Protein AF-X1RPU4-F1 (afdb_monomer_lite)

Secondary structure (DSSP, 8-state):
--HHHHHHHHHHHHHHHPEEEEEEE--HHHHHHHHHHHHHHS---HHHHHHHHTS-HHHHHHH-PPEEHHHHHHHHHHHHTTT-----SEEEEEEE--HHHHHHHHHHHHHHHHSS--EE--S----TTS-EEEE-TTT--EEEE-HHHHHHH----TTTTT-----HHHHHHHHHHHHHHHHSS-----S-HHHHHTSSS---GGG-

Foldseek 3Di:
DPPPVLVVQLVVLLVVLFDKFKFFQFDLVLLVVLQVLCCVVVVDDQVNLCVQLVHNCCCCNVVVDTHGPSSVVSSQVSSVVSVHHGDTDDMDIDTDHWQSSVQSSQQVLLCVQPVGGKGFPDPTDDDQQDWTWIARRRPRDIDIDGNCCCSRVVDRDCVRVVNDDDAPVRVQVLQQVVCCVPPVGGGGDPQDNVRQVPDPRPDCVVPD

pLDDT: mean 88.64, std 11.94, range [35.03, 98.44]

Structure (mmCIF, N/CA/C/O backbone):
data_AF-X1RPU4-F1
#
_entry.id   AF-X1RPU4-F1
#
loop_
_atom_site.group_PDB
_atom_site.id
_atom_site.type_symbol
_atom_site.label_atom_id
_atom_site.label_alt_id
_atom_site.label_comp_id
_atom_site.label_asym_id
_atom_site.label_entity_id
_atom_site.label_seq_id
_atom_site.pdbx_PDB_ins_code
_atom_site.Cartn_x
_atom_site.Cartn_y
_atom_site.Cartn_z
_atom_site.occupancy
_atom_site.B_iso_or_equiv
_atom_site.auth_seq_id
_atom_site.auth_comp_id
_atom_site.auth_asym_id
_atom_site.auth_atom_id
_atom_site.pdbx_PDB_model_num
ATOM 1 N N . SER A 1 1 ? -0.101 26.532 -15.003 1.00 35.03 1 SER A N 1
ATOM 2 C CA . SER A 1 1 ? -1.495 26.027 -15.002 1.00 35.03 1 SER A CA 1
ATOM 3 C C . SER A 1 1 ? -1.622 24.491 -15.067 1.00 35.03 1 SER A C 1
ATOM 5 O O . SER A 1 1 ? -2.726 24.007 -15.265 1.00 35.03 1 SER A O 1
ATOM 7 N N . GLY A 1 2 ? -0.563 23.693 -14.832 1.00 39.22 2 GLY A N 1
ATOM 8 C CA . GLY A 1 2 ? -0.597 22.221 -14.992 1.00 39.22 2 GLY A CA 1
ATOM 9 C C . GLY A 1 2 ? -0.750 21.375 -13.716 1.00 39.22 2 GLY A C 1
ATOM 10 O O . GLY A 1 2 ? -0.645 20.154 -13.793 1.00 39.22 2 GLY A O 1
ATOM 11 N N . GLU A 1 3 ? -0.950 21.983 -12.543 1.00 35.25 3 GLU A N 1
ATOM 12 C CA . GLU A 1 3 ? -1.002 21.248 -11.265 1.00 35.25 3 GLU A CA 1
ATOM 13 C C . GLU A 1 3 ? -2.410 20.755 -10.889 1.00 35.25 3 GLU A C 1
ATOM 15 O O . GLU A 1 3 ? -2.524 19.755 -10.184 1.00 35.25 3 GLU A O 1
ATOM 20 N N . SER A 1 4 ? -3.487 21.365 -11.407 1.00 47.88 4 SER A N 1
ATOM 21 C CA . SER A 1 4 ? -4.857 21.009 -10.988 1.00 47.88 4 SER A CA 1
ATOM 22 C C . SER A 1 4 ? -5.422 19.739 -11.644 1.00 47.88 4 SER A C 1
ATOM 24 O O . SER A 1 4 ? -6.317 19.114 -11.076 1.00 47.88 4 SER A O 1
ATOM 26 N N . SER A 1 5 ? -4.893 19.306 -12.796 1.00 54.06 5 SER A N 1
ATOM 27 C CA . SER A 1 5 ? -5.318 18.057 -13.450 1.00 54.06 5 SER A CA 1
ATOM 28 C C . SER A 1 5 ? -4.677 16.816 -12.820 1.00 54.06 5 SER A C 1
ATOM 30 O O . SER A 1 5 ? -5.346 15.805 -12.628 1.00 54.06 5 SER A O 1
ATOM 32 N N . ARG A 1 6 ? -3.403 16.907 -12.408 1.00 54.78 6 ARG A N 1
ATOM 33 C CA . ARG A 1 6 ? -2.634 15.773 -11.857 1.00 54.78 6 ARG A CA 1
ATOM 34 C C . ARG A 1 6 ? -3.199 15.241 -10.539 1.00 54.78 6 ARG A C 1
ATOM 36 O O . ARG A 1 6 ? -3.183 14.029 -10.316 1.00 54.78 6 ARG A O 1
ATOM 43 N N . GLY A 1 7 ? -3.693 16.134 -9.680 1.00 60.44 7 GLY A N 1
ATOM 44 C CA . GLY A 1 7 ? -4.351 15.757 -8.426 1.00 60.44 7 GLY A CA 1
ATOM 45 C C . GLY A 1 7 ? -5.662 15.010 -8.667 1.00 60.44 7 GLY A C 1
ATOM 46 O O . GLY A 1 7 ? -5.893 13.971 -8.057 1.00 60.44 7 GLY A O 1
ATOM 47 N N . ARG A 1 8 ? -6.458 15.477 -9.637 1.00 62.00 8 ARG A N 1
ATOM 48 C CA . ARG A 1 8 ? -7.773 14.914 -9.968 1.00 62.00 8 ARG A CA 1
ATOM 49 C C . ARG A 1 8 ? -7.684 13.483 -10.504 1.00 62.00 8 ARG A C 1
ATOM 51 O O . ARG A 1 8 ? -8.454 12.624 -10.084 1.00 62.00 8 ARG A O 1
ATOM 58 N N . ASP A 1 9 ? -6.714 13.209 -11.375 1.00 70.94 9 ASP A N 1
ATOM 59 C CA . ASP A 1 9 ? -6.515 11.860 -11.923 1.00 70.94 9 ASP A CA 1
ATOM 60 C C . ASP A 1 9 ? -6.056 10.869 -10.841 1.00 70.94 9 ASP A C 1
ATOM 62 O O . ASP A 1 9 ? -6.501 9.722 -10.803 1.00 70.94 9 ASP A O 1
ATOM 66 N N . SER A 1 10 ? -5.196 11.329 -9.928 1.00 74.00 10 SER A N 1
ATOM 67 C CA . SER A 1 10 ? -4.682 10.524 -8.813 1.00 74.00 10 SER A CA 1
ATOM 68 C C . SER A 1 10 ? -5.789 10.173 -7.815 1.00 74.00 10 SER A C 1
ATOM 70 O O . SER A 1 10 ? -5.901 9.025 -7.385 1.00 74.00 10 SER A O 1
ATOM 72 N N . GLU A 1 11 ? -6.627 11.152 -7.474 1.00 77.50 11 GLU A N 1
ATOM 73 C CA . GLU A 1 11 ? -7.767 10.985 -6.570 1.00 77.50 11 GLU A CA 1
ATOM 74 C C . GLU A 1 11 ? -8.807 10.022 -7.163 1.00 77.50 11 GLU A C 1
ATOM 76 O O . GLU A 1 11 ? -9.215 9.074 -6.494 1.00 77.50 11 GLU A O 1
ATOM 81 N N . SER A 1 12 ? -9.096 10.138 -8.465 1.00 84.69 12 SER A N 1
ATOM 82 C CA . SER A 1 12 ? -9.988 9.210 -9.172 1.00 84.69 12 SER A CA 1
ATOM 83 C C . SER A 1 12 ? -9.481 7.761 -9.185 1.00 84.69 12 SER A C 1
ATOM 85 O O . SER A 1 12 ? -10.272 6.823 -9.072 1.00 84.69 12 SER A O 1
ATOM 87 N N . ILE A 1 13 ? -8.170 7.534 -9.332 1.00 90.75 13 ILE A N 1
ATOM 88 C CA . ILE A 1 13 ? -7.605 6.174 -9.287 1.00 90.75 13 ILE A CA 1
ATOM 89 C C . ILE A 1 13 ? -7.757 5.584 -7.885 1.00 90.75 13 ILE A C 1
ATOM 91 O O . ILE A 1 13 ? -8.168 4.432 -7.753 1.00 90.75 13 ILE A O 1
ATOM 95 N N . LEU A 1 14 ? -7.444 6.368 -6.851 1.00 91.00 14 LEU A N 1
ATOM 96 C CA . LEU A 1 14 ? -7.569 5.933 -5.463 1.00 91.00 14 LEU A CA 1
ATOM 97 C C . LEU A 1 14 ? -9.011 5.569 -5.107 1.00 91.00 14 LEU A C 1
ATOM 99 O O . LEU A 1 14 ? -9.229 4.541 -4.476 1.00 91.00 14 LEU A O 1
ATOM 103 N N . GLU A 1 15 ? -9.991 6.344 -5.565 1.00 90.19 15 GLU A N 1
ATOM 104 C CA . GLU A 1 15 ? -11.413 6.025 -5.392 1.00 90.19 15 GLU A CA 1
ATOM 105 C C . GLU A 1 15 ? -11.810 4.704 -6.065 1.00 90.19 15 GLU A C 1
ATOM 107 O O . GLU A 1 15 ? -12.553 3.920 -5.483 1.00 90.19 15 GLU A O 1
ATOM 112 N N . LYS A 1 16 ? -11.283 4.411 -7.261 1.00 91.69 16 LYS A N 1
ATOM 113 C CA . LYS A 1 16 ? -11.609 3.181 -8.012 1.00 91.69 16 LYS A CA 1
ATOM 114 C C . LYS A 1 16 ? -11.046 1.907 -7.390 1.00 91.69 16 LYS A C 1
ATOM 116 O O . LYS A 1 16 ? -11.595 0.826 -7.606 1.00 91.69 16 LYS A O 1
ATOM 121 N N . ILE A 1 17 ? -9.915 2.006 -6.694 1.00 94.06 17 ILE A N 1
ATOM 122 C CA . ILE A 1 17 ? -9.263 0.843 -6.077 1.00 94.06 17 ILE A CA 1
ATOM 123 C C . ILE A 1 17 ? -9.619 0.676 -4.603 1.00 94.06 17 ILE A C 1
ATOM 125 O O . ILE A 1 17 ? -9.313 -0.375 -4.048 1.00 94.06 17 ILE A O 1
ATOM 129 N N . ALA A 1 18 ? -10.191 1.706 -3.978 1.00 92.25 18 ALA A N 1
ATOM 130 C CA . ALA A 1 18 ? -10.524 1.700 -2.567 1.00 92.25 18 ALA A CA 1
ATOM 131 C C . ALA A 1 18 ? -11.710 0.786 -2.275 1.00 92.25 18 ALA A C 1
ATOM 133 O O . ALA A 1 18 ? -12.732 0.832 -2.959 1.00 92.25 18 ALA A O 1
ATOM 134 N N . ASP A 1 19 ? -11.610 0.070 -1.162 1.00 89.31 19 ASP A N 1
ATOM 135 C CA . ASP A 1 19 ? -12.793 -0.391 -0.456 1.00 89.31 19 ASP A CA 1
ATOM 136 C C . ASP A 1 19 ? -13.238 0.715 0.505 1.00 89.31 19 ASP A C 1
ATOM 138 O O . ASP A 1 19 ? -12.436 1.303 1.240 1.00 89.31 19 ASP A O 1
ATOM 142 N N . VAL A 1 20 ? -14.531 1.022 0.507 1.00 87.81 20 VAL A N 1
ATOM 143 C CA . VAL A 1 20 ? -15.088 2.068 1.365 1.00 87.81 20 VAL A CA 1
ATOM 144 C C . VAL A 1 20 ? -15.544 1.441 2.675 1.00 87.81 20 VAL A C 1
ATOM 146 O O . VAL A 1 20 ? -16.450 0.612 2.699 1.00 87.81 20 VAL A O 1
ATOM 149 N N . GLN A 1 21 ? -14.929 1.851 3.784 1.00 89.50 21 GLN A N 1
ATOM 150 C CA . GLN A 1 21 ? -15.352 1.440 5.119 1.00 89.50 21 GLN A CA 1
ATOM 151 C C . GLN A 1 21 ? -16.064 2.576 5.842 1.00 89.50 21 GLN A C 1
ATOM 153 O O . GLN A 1 21 ? -15.540 3.689 5.968 1.00 89.50 21 GLN A O 1
ATOM 158 N N . THR A 1 22 ? -17.226 2.254 6.407 1.00 93.12 22 THR A N 1
ATOM 159 C CA . THR A 1 22 ? -17.920 3.142 7.336 1.00 93.12 22 THR A CA 1
ATOM 160 C C . THR A 1 22 ? -17.231 3.102 8.695 1.00 93.12 22 THR A C 1
ATOM 162 O O . THR A 1 22 ? -17.023 2.041 9.292 1.00 93.12 22 THR A O 1
ATOM 165 N N . LYS A 1 23 ? -16.874 4.280 9.197 1.00 94.00 23 LYS A N 1
ATOM 166 C CA . LYS A 1 23 ? -16.299 4.468 10.525 1.00 94.00 23 LYS A CA 1
ATOM 167 C C . LYS A 1 23 ? -17.131 5.447 11.335 1.00 94.00 23 LYS A C 1
ATOM 169 O O . LYS A 1 23 ? -17.843 6.293 10.801 1.00 94.00 23 LYS A O 1
ATOM 174 N N . VAL A 1 24 ? -17.005 5.330 12.642 1.00 94.31 24 VAL A N 1
ATOM 175 C CA . VAL A 1 24 ? -17.772 6.051 13.641 1.00 94.31 24 VAL A CA 1
ATOM 176 C C . VAL A 1 24 ? -16.843 7.030 14.343 1.00 94.31 24 VAL A C 1
ATOM 178 O O . VAL A 1 24 ? -15.786 6.642 14.849 1.00 94.31 24 VAL A O 1
ATOM 181 N N . VAL A 1 25 ? -17.219 8.307 14.351 1.00 93.25 25 VAL A N 1
ATOM 182 C CA . VAL A 1 25 ? -16.560 9.336 15.158 1.00 93.25 25 VAL A CA 1
ATOM 183 C C . VAL A 1 25 ? -17.287 9.409 16.489 1.00 93.25 25 VAL A C 1
ATOM 185 O O . VAL A 1 25 ? -18.506 9.575 16.532 1.00 93.25 25 VAL A O 1
ATOM 188 N N . VAL A 1 26 ? -16.537 9.244 17.568 1.00 92.19 26 VAL A N 1
ATOM 189 C CA . VAL A 1 26 ? -17.052 9.236 18.934 1.00 92.19 26 VAL A CA 1
ATOM 190 C C . VAL A 1 26 ? -16.368 10.360 19.688 1.00 92.19 26 VAL A C 1
ATOM 192 O O . VAL A 1 26 ? -15.149 10.505 19.569 1.00 92.19 26 VAL A O 1
ATOM 195 N N . ASP A 1 27 ? -17.140 11.101 20.477 1.00 91.06 27 ASP A N 1
ATOM 196 C CA . ASP A 1 27 ? -16.586 12.090 21.392 1.00 91.06 27 ASP A CA 1
ATOM 197 C C . ASP A 1 27 ? -15.564 11.431 22.334 1.00 91.06 27 ASP A C 1
ATOM 199 O O . ASP A 1 27 ? -15.789 10.351 22.900 1.00 91.06 27 ASP A O 1
ATOM 203 N N . LYS A 1 28 ? -14.410 12.078 22.485 1.00 90.50 28 LYS A N 1
ATOM 204 C CA . LYS A 1 28 ? -13.276 11.521 23.224 1.00 90.50 28 LYS A CA 1
ATOM 205 C C . LYS A 1 28 ? -13.578 11.417 24.717 1.00 90.50 28 LYS A C 1
ATOM 207 O O . LYS A 1 28 ? -13.172 10.430 25.340 1.00 90.50 28 LYS A O 1
ATOM 212 N N . GLU A 1 29 ? -14.268 12.401 25.289 1.00 90.62 29 GLU A N 1
ATOM 213 C CA . GLU A 1 29 ? -14.610 12.409 26.714 1.00 90.62 29 GLU A CA 1
ATOM 214 C C . GLU A 1 29 ? -15.650 11.334 27.028 1.00 90.62 29 GLU A C 1
ATOM 216 O O . GLU A 1 29 ? -15.461 10.530 27.949 1.00 90.62 29 GLU A O 1
ATOM 221 N N . HIS A 1 30 ? -16.687 11.232 26.194 1.00 92.06 30 HIS A N 1
ATOM 222 C CA . HIS A 1 30 ? -17.716 10.203 26.289 1.00 92.06 30 HIS A CA 1
ATOM 223 C C . HIS A 1 30 ? -17.112 8.805 26.180 1.00 92.06 30 HIS A C 1
ATOM 225 O O . HIS A 1 30 ? -17.342 7.962 27.053 1.00 92.06 30 HIS A O 1
ATOM 231 N N . LEU A 1 31 ? -16.263 8.570 25.172 1.00 93.75 31 LEU A N 1
ATOM 232 C CA . LEU A 1 31 ? -15.535 7.309 25.018 1.00 93.75 31 LEU A CA 1
ATOM 233 C C . LEU A 1 31 ? -14.672 7.013 26.251 1.00 93.75 31 LEU A C 1
ATOM 235 O O . LEU A 1 31 ? -14.679 5.891 26.757 1.00 93.75 31 LEU A O 1
ATOM 239 N N . GLY A 1 32 ? -13.959 8.016 26.768 1.00 92.94 32 GLY A N 1
ATOM 240 C CA . GLY A 1 32 ? -13.152 7.895 27.980 1.00 92.94 32 GLY A CA 1
ATOM 241 C C . GLY A 1 32 ? -13.962 7.456 29.197 1.00 92.94 32 GLY A C 1
ATOM 242 O O . GLY A 1 32 ? -13.544 6.544 29.917 1.00 92.94 32 GLY A O 1
ATOM 243 N N . SER A 1 33 ? -15.143 8.047 29.392 1.00 94.31 33 SER A N 1
ATOM 244 C CA . SER A 1 33 ? -16.044 7.707 30.497 1.00 94.31 33 SER A CA 1
ATOM 245 C C . SER A 1 33 ? -16.512 6.246 30.431 1.00 94.31 33 SER A C 1
ATOM 247 O O . SER A 1 33 ? -16.457 5.528 31.434 1.00 94.31 33 SER A O 1
ATOM 249 N N . VAL A 1 34 ? -16.875 5.765 29.236 1.00 94.75 34 VAL A N 1
ATOM 250 C CA . VAL A 1 34 ? -17.326 4.385 29.009 1.00 94.75 34 VAL A CA 1
ATOM 251 C C . VAL A 1 34 ? -16.181 3.396 29.211 1.00 94.75 34 VAL A C 1
ATOM 253 O O . VAL A 1 34 ? -16.353 2.380 29.885 1.00 94.75 34 VAL A O 1
ATOM 256 N N . LEU A 1 35 ? -14.985 3.695 28.694 1.00 94.38 35 LEU A N 1
ATOM 257 C CA . LEU A 1 35 ? -13.810 2.842 28.888 1.00 94.38 35 LEU A CA 1
ATOM 258 C C . LEU A 1 35 ? -13.395 2.760 30.363 1.00 94.38 35 LEU A C 1
ATOM 260 O O . LEU A 1 35 ? -12.951 1.703 30.811 1.00 94.38 35 LEU A O 1
ATOM 264 N N . LYS A 1 36 ? -13.542 3.849 31.129 1.00 94.44 36 LYS A N 1
ATOM 265 C CA . LYS A 1 36 ? -13.294 3.854 32.577 1.00 94.44 36 LYS A CA 1
ATOM 266 C C . LYS A 1 36 ? -14.295 2.961 33.315 1.00 94.44 36 LYS A C 1
ATOM 268 O O . LYS A 1 36 ? -13.869 2.151 34.134 1.00 94.44 36 LYS A O 1
ATOM 273 N N . ALA A 1 37 ? -15.581 3.047 32.978 1.00 94.69 37 ALA A N 1
ATOM 274 C CA . ALA A 1 37 ? -16.614 2.195 33.567 1.00 94.69 37 ALA A CA 1
ATOM 275 C C . ALA A 1 37 ? -16.385 0.707 33.240 1.00 94.69 37 ALA A C 1
ATOM 277 O O . ALA A 1 37 ? -16.393 -0.130 34.135 1.00 94.69 37 ALA A O 1
ATOM 278 N N . LEU A 1 38 ? -16.045 0.373 31.988 1.00 94.38 38 LEU A N 1
ATOM 279 C CA . LEU A 1 38 ? -15.707 -1.002 31.586 1.00 94.38 38 LEU A CA 1
ATOM 280 C C . LEU A 1 38 ? -14.499 -1.568 32.348 1.00 94.38 38 LEU A C 1
ATOM 282 O O . LEU A 1 38 ? -14.486 -2.752 32.693 1.00 94.38 38 LEU A O 1
ATOM 286 N N . LYS A 1 39 ? -13.492 -0.731 32.631 1.00 92.75 39 LYS A N 1
ATOM 287 C CA . LYS A 1 39 ? -12.340 -1.116 33.459 1.00 92.75 39 LYS A CA 1
ATOM 288 C C . LYS A 1 39 ? -12.744 -1.435 34.894 1.00 92.75 39 LYS A C 1
ATOM 290 O O . LYS A 1 39 ? -12.247 -2.410 35.445 1.00 92.75 39 LYS A O 1
ATOM 295 N N . GLN A 1 40 ? -13.623 -0.629 35.480 1.00 92.56 40 GLN A N 1
ATOM 296 C CA . GLN A 1 40 ? -14.044 -0.769 36.874 1.00 92.56 40 GLN A CA 1
ATOM 297 C C . GLN A 1 40 ? -15.028 -1.930 37.064 1.00 92.56 40 GLN A C 1
ATOM 299 O O . GLN A 1 40 ? -14.805 -2.785 37.913 1.00 92.56 40 GLN A O 1
ATOM 304 N N . GLU A 1 41 ? -16.077 -2.001 36.244 1.00 92.81 41 GLU A N 1
ATOM 305 C CA . GLU A 1 41 ? -17.189 -2.940 36.436 1.00 92.81 41 GLU A CA 1
ATOM 306 C C . GLU A 1 41 ? -16.912 -4.334 35.857 1.00 92.81 41 GLU A C 1
ATOM 308 O O . GLU A 1 41 ? -17.359 -5.335 36.409 1.00 92.81 41 GLU A O 1
ATOM 313 N N . LYS A 1 42 ? -16.147 -4.428 34.758 1.00 88.88 42 LYS A N 1
ATOM 314 C CA . LYS A 1 42 ? -15.813 -5.716 34.115 1.00 88.88 42 LYS A CA 1
ATOM 315 C C . LYS A 1 42 ? -14.358 -6.144 34.277 1.00 88.88 42 LYS A C 1
ATOM 317 O O . LYS A 1 42 ? -13.966 -7.152 33.690 1.00 88.88 42 LYS A O 1
ATOM 322 N N . GLN A 1 43 ? -13.546 -5.380 35.014 1.00 88.88 43 GLN A N 1
ATOM 323 C CA . GLN A 1 43 ? -12.107 -5.639 35.182 1.00 88.88 43 GLN A CA 1
ATOM 324 C C . GLN A 1 43 ? -11.375 -5.824 33.832 1.00 88.88 43 GLN A C 1
ATOM 326 O O . GLN A 1 43 ? -10.403 -6.577 33.701 1.00 88.88 43 GLN A O 1
ATOM 331 N N . LEU A 1 44 ? -11.871 -5.160 32.780 1.00 90.69 44 LEU A N 1
ATOM 332 C CA . LEU A 1 44 ? -11.280 -5.211 31.448 1.00 90.69 44 LEU A CA 1
ATOM 333 C C . LEU A 1 44 ? -10.200 -4.145 31.337 1.00 90.69 44 LEU A C 1
ATOM 335 O O . LEU A 1 44 ? -10.463 -2.972 31.555 1.00 90.69 44 LEU A O 1
ATOM 339 N N . ASN A 1 45 ? -8.996 -4.515 30.917 1.00 90.94 45 ASN A N 1
ATOM 340 C CA . ASN A 1 45 ? -8.002 -3.525 30.511 1.00 90.94 45 ASN A CA 1
ATOM 341 C C . ASN A 1 45 ? -8.199 -3.131 29.030 1.00 90.94 45 ASN A C 1
ATOM 343 O O . ASN A 1 45 ? -8.996 -3.728 28.305 1.00 90.94 45 ASN A O 1
ATOM 347 N N . GLN A 1 46 ? -7.465 -2.117 28.564 1.00 89.25 46 GLN A N 1
ATOM 348 C CA . GLN A 1 46 ? -7.565 -1.636 27.177 1.00 89.25 46 GLN A CA 1
ATOM 349 C C . GLN A 1 46 ? -7.227 -2.707 26.133 1.00 89.25 46 GLN A C 1
ATOM 351 O O . GLN A 1 46 ? -7.830 -2.705 25.059 1.00 89.25 46 GLN A O 1
ATOM 356 N N . GLN A 1 47 ? -6.312 -3.628 26.448 1.00 92.44 47 GLN A N 1
ATOM 357 C CA . GLN A 1 47 ? -5.957 -4.720 25.545 1.00 92.44 47 GLN A CA 1
ATOM 358 C C . GLN A 1 47 ? -7.127 -5.694 25.386 1.00 92.44 47 GLN A C 1
ATOM 360 O O . GLN A 1 47 ? -7.593 -5.898 24.274 1.00 92.44 47 GLN A O 1
ATOM 365 N N . LYS A 1 48 ? -7.712 -6.167 26.494 1.00 94.56 48 LYS A N 1
ATOM 366 C CA . LYS A 1 48 ? -8.886 -7.054 26.476 1.00 94.56 48 LYS A CA 1
ATOM 367 C C . LYS A 1 48 ? -10.079 -6.426 25.756 1.00 94.56 48 LYS A C 1
ATOM 369 O O . LYS A 1 48 ? -10.838 -7.131 25.096 1.00 94.56 48 LYS A O 1
ATOM 374 N N . ILE A 1 49 ? -10.272 -5.112 25.896 1.00 93.38 49 ILE A N 1
ATOM 375 C CA . ILE A 1 49 ? -11.298 -4.390 25.130 1.00 93.38 49 ILE A CA 1
ATOM 376 C C . ILE A 1 49 ? -10.954 -4.441 23.640 1.00 93.38 49 ILE A C 1
ATOM 378 O O . ILE A 1 49 ? -11.818 -4.804 22.849 1.00 93.38 49 ILE A O 1
ATOM 382 N N . SER A 1 50 ? -9.705 -4.135 23.274 1.00 95.31 50 SER A N 1
ATOM 383 C CA . SER A 1 50 ? -9.240 -4.159 21.880 1.00 95.31 50 SER A CA 1
ATOM 384 C C . SER A 1 50 ? -9.432 -5.528 21.227 1.00 95.31 50 SER A C 1
ATOM 386 O O . SER A 1 50 ? -9.969 -5.602 20.122 1.00 95.31 50 SER A O 1
ATOM 388 N N . ASP A 1 51 ? -9.079 -6.599 21.938 1.00 95.19 51 ASP A N 1
ATOM 389 C CA . ASP A 1 51 ? -9.228 -7.981 21.476 1.00 95.19 51 ASP A CA 1
ATOM 390 C C . ASP A 1 51 ? -10.707 -8.326 21.243 1.00 95.19 51 ASP A C 1
ATOM 392 O O . ASP A 1 51 ? -11.070 -8.880 20.208 1.00 95.19 51 ASP A O 1
ATOM 396 N N . LYS A 1 52 ? -11.594 -7.931 22.169 1.00 95.12 52 LYS A N 1
ATOM 397 C CA . LYS A 1 52 ? -13.042 -8.180 22.057 1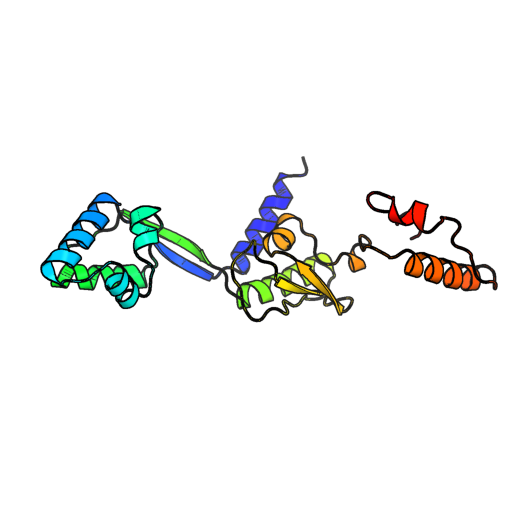.00 95.12 52 LYS A CA 1
ATOM 398 C C . LYS A 1 52 ? -13.691 -7.452 20.883 1.00 95.12 52 LYS A C 1
ATOM 400 O O . LYS A 1 52 ? -14.621 -7.986 20.280 1.00 95.12 52 LYS A O 1
ATOM 405 N N . ILE A 1 53 ? -13.246 -6.237 20.572 1.00 95.56 53 ILE A N 1
ATOM 406 C CA . ILE A 1 53 ? -13.837 -5.438 19.488 1.00 95.56 53 ILE A CA 1
ATOM 407 C C . ILE A 1 53 ? -13.110 -5.620 18.147 1.00 95.56 53 ILE A C 1
ATOM 409 O O . ILE A 1 53 ? -13.593 -5.134 17.122 1.00 95.56 53 ILE A O 1
ATOM 413 N N . GLY A 1 54 ? -11.970 -6.320 18.137 1.00 93.31 54 GLY A N 1
ATOM 414 C CA . GLY A 1 54 ? -11.128 -6.503 16.953 1.00 93.31 54 GLY A CA 1
ATOM 415 C C . GLY A 1 54 ? -10.516 -5.196 16.441 1.00 93.31 54 GLY A C 1
ATOM 416 O O . GLY A 1 54 ? -10.313 -5.040 15.242 1.00 93.31 54 GLY A O 1
ATOM 417 N N . PHE A 1 55 ? -10.279 -4.226 17.326 1.00 92.38 55 PHE A N 1
ATOM 418 C CA . PHE A 1 55 ? -9.752 -2.906 16.979 1.00 92.38 55 PHE A CA 1
ATOM 419 C C . PHE A 1 55 ? -8.955 -2.334 18.145 1.00 92.38 55 PHE A C 1
ATOM 421 O O . PHE A 1 55 ? -9.406 -2.367 19.287 1.00 92.38 55 PHE A O 1
ATOM 428 N N . TYR A 1 56 ? -7.785 -1.764 17.861 1.00 92.31 56 TYR A N 1
ATOM 429 C CA . TYR A 1 56 ? -6.926 -1.179 18.885 1.00 92.31 56 TYR A CA 1
ATOM 430 C C . TYR A 1 56 ? -7.537 0.110 19.455 1.00 92.31 56 TYR A C 1
ATOM 432 O O . TYR A 1 56 ? -7.306 1.208 18.953 1.00 92.31 56 TYR A O 1
ATOM 440 N N . ILE A 1 57 ? -8.325 -0.003 20.528 1.00 91.25 57 ILE A N 1
ATOM 441 C CA . ILE A 1 57 ? -9.181 1.091 21.014 1.00 91.25 57 ILE A CA 1
ATOM 442 C C . ILE A 1 57 ? -8.394 2.342 21.422 1.00 91.25 57 ILE A C 1
ATOM 444 O O . ILE A 1 57 ? -8.886 3.467 21.317 1.00 91.25 57 ILE A O 1
ATOM 448 N N . ASN A 1 58 ? -7.131 2.167 21.816 1.00 88.94 58 ASN A N 1
ATOM 449 C CA . ASN A 1 58 ? -6.245 3.267 22.175 1.00 88.94 58 ASN A CA 1
ATOM 450 C C . ASN A 1 58 ? -5.970 4.214 21.006 1.00 88.94 58 ASN A C 1
ATOM 452 O O . ASN A 1 58 ? -5.706 5.392 21.246 1.00 88.94 58 ASN A O 1
ATOM 456 N N . SER A 1 59 ? -6.057 3.753 19.753 1.00 84.25 59 SER A N 1
ATOM 457 C CA . SER A 1 59 ? -5.939 4.665 18.616 1.00 84.25 59 SER A CA 1
ATOM 458 C C . SER A 1 59 ? -7.118 5.633 18.537 1.00 84.25 59 SER A C 1
ATOM 460 O O . SER A 1 59 ? -6.915 6.801 18.219 1.00 84.25 59 SER A O 1
ATOM 462 N N . ALA A 1 60 ? -8.329 5.194 18.889 1.00 83.38 60 ALA A N 1
ATOM 463 C CA . ALA A 1 60 ? -9.479 6.090 18.970 1.00 83.38 60 ALA A CA 1
ATOM 464 C C . ALA A 1 60 ? -9.381 7.010 20.191 1.00 83.38 60 ALA A C 1
ATOM 466 O O . ALA A 1 60 ? -9.458 8.226 20.056 1.00 83.38 60 ALA A O 1
ATOM 467 N N . TYR A 1 61 ? -9.105 6.442 21.367 1.00 80.31 61 TYR A N 1
ATOM 468 C CA . TYR A 1 61 ? -9.066 7.196 22.620 1.00 80.31 61 TYR A CA 1
ATOM 469 C C . TYR A 1 61 ? -7.954 8.259 22.658 1.00 80.31 61 TYR A C 1
ATOM 471 O O . TYR A 1 61 ? -8.203 9.410 23.006 1.00 80.31 61 TYR A O 1
ATOM 479 N N . ASN A 1 62 ? -6.723 7.909 22.274 1.00 81.44 62 ASN A N 1
ATOM 480 C CA . ASN A 1 62 ? -5.591 8.833 22.394 1.00 81.44 62 ASN A CA 1
ATOM 481 C C . ASN A 1 62 ? -5.451 9.755 21.181 1.00 81.44 62 ASN A C 1
ATOM 483 O O . ASN A 1 62 ? -5.108 10.924 21.347 1.00 81.44 62 ASN A O 1
ATOM 487 N N . ARG A 1 63 ? -5.699 9.235 19.970 1.00 76.50 63 ARG A N 1
ATOM 488 C CA . ARG A 1 63 ? -5.426 9.946 18.707 1.00 76.50 63 ARG A CA 1
ATOM 489 C C . ARG A 1 63 ? -6.683 10.484 18.018 1.00 76.50 63 ARG A C 1
ATOM 491 O O . ARG A 1 63 ? -6.564 11.059 16.943 1.00 76.50 63 ARG A O 1
ATOM 498 N N . GLY A 1 64 ? -7.867 10.285 18.605 1.00 78.19 64 GLY A N 1
ATOM 499 C CA . GLY A 1 64 ? -9.139 10.745 18.038 1.00 78.19 64 GLY A CA 1
ATOM 500 C C . GLY A 1 64 ? -9.515 10.038 16.735 1.00 78.19 64 GLY A C 1
ATOM 501 O O . GLY A 1 64 ? -10.234 10.595 15.910 1.00 78.19 64 GLY A O 1
ATOM 502 N N . TYR A 1 65 ? -8.987 8.835 16.489 1.00 82.31 65 TYR A N 1
ATOM 503 C CA . TYR A 1 65 ? -9.294 8.108 15.259 1.00 82.31 65 TYR A CA 1
ATOM 504 C C . TYR A 1 65 ? -10.709 7.532 15.273 1.00 82.31 65 TYR A C 1
ATOM 506 O O . TYR A 1 65 ? -11.159 6.958 16.261 1.00 82.31 65 TYR A O 1
ATOM 514 N N . SER A 1 66 ? -11.380 7.619 14.124 1.00 90.06 66 SER A N 1
ATOM 515 C CA . SER A 1 66 ? -12.671 6.971 13.893 1.00 90.06 66 SER A CA 1
ATOM 516 C C . SER A 1 66 ? -12.563 5.444 14.006 1.00 90.06 66 SER A C 1
ATOM 518 O O . SER A 1 66 ? -11.618 4.848 13.474 1.00 90.06 66 SER A O 1
ATOM 520 N N . ILE A 1 67 ? -13.554 4.816 14.632 1.00 93.19 67 ILE A N 1
ATOM 521 C CA . ILE A 1 67 ? -13.617 3.371 14.893 1.00 93.19 67 ILE A CA 1
ATOM 522 C C . ILE A 1 67 ? -14.385 2.689 13.748 1.00 93.19 67 ILE A C 1
ATOM 524 O O . ILE A 1 67 ? -15.424 3.212 13.359 1.00 93.19 67 ILE A O 1
ATOM 528 N N . PRO A 1 68 ? -13.940 1.550 13.184 1.00 94.25 68 PRO A N 1
ATOM 529 C CA . PRO A 1 68 ? -14.758 0.771 12.248 1.00 94.25 68 PRO A CA 1
ATOM 530 C C . PRO A 1 68 ? -16.146 0.470 12.824 1.00 94.25 68 PRO A C 1
ATOM 532 O O . PRO A 1 68 ? -16.249 0.149 14.008 1.00 94.25 68 PRO A O 1
ATOM 535 N N . ILE A 1 69 ? -17.203 0.571 12.011 1.00 94.81 69 ILE A N 1
ATOM 536 C CA . ILE A 1 69 ? -18.586 0.449 12.503 1.00 94.81 69 ILE A CA 1
ATOM 537 C C . ILE A 1 69 ? -18.841 -0.871 13.246 1.00 94.81 69 ILE A C 1
ATOM 539 O O . ILE A 1 69 ? -19.381 -0.850 14.349 1.00 94.81 69 ILE A O 1
ATOM 543 N N . ASP A 1 70 ? -18.320 -1.992 12.746 1.00 94.56 70 ASP A N 1
ATOM 544 C CA . ASP A 1 70 ? -18.469 -3.299 13.399 1.00 94.56 70 ASP A CA 1
ATOM 545 C C . ASP A 1 70 ? -17.784 -3.351 14.772 1.00 94.56 70 ASP A C 1
ATOM 547 O O . ASP A 1 70 ? -18.300 -3.928 15.732 1.00 94.56 70 ASP A O 1
ATOM 551 N N . SER A 1 71 ? -16.610 -2.726 14.893 1.00 95.75 71 SER A N 1
ATOM 552 C CA . SER A 1 71 ? -15.896 -2.616 16.168 1.00 95.75 71 SER A CA 1
ATOM 553 C C . SER A 1 71 ? -16.618 -1.685 17.139 1.00 95.75 71 SER A C 1
ATOM 555 O O . SER A 1 71 ? -16.625 -1.946 18.343 1.00 95.75 71 SER A O 1
ATOM 557 N N . PHE A 1 72 ? -17.247 -0.621 16.633 1.00 96.31 72 PHE A N 1
ATOM 558 C CA . PHE A 1 72 ? -18.081 0.262 17.441 1.00 96.31 72 PHE A CA 1
ATOM 559 C C . PHE A 1 72 ? -19.313 -0.472 17.983 1.00 96.31 72 PHE A C 1
ATOM 561 O O . PHE A 1 72 ? -19.569 -0.383 19.180 1.00 96.31 72 PHE A O 1
ATOM 568 N N . GLU A 1 73 ? -20.024 -1.255 17.167 1.00 96.75 73 GLU A N 1
ATOM 569 C CA . GLU A 1 73 ? -21.188 -2.029 17.627 1.00 96.75 73 GLU A CA 1
ATOM 570 C C . GLU A 1 73 ? -20.803 -3.059 18.700 1.00 96.75 73 GLU A C 1
ATOM 572 O O . GLU A 1 73 ? -21.466 -3.180 19.733 1.00 96.75 73 GLU A O 1
ATOM 577 N N . LYS A 1 74 ? -19.657 -3.735 18.540 1.00 97.56 74 LYS A N 1
ATOM 578 C CA . LYS A 1 74 ? -19.106 -4.609 19.591 1.00 97.56 74 LYS A CA 1
ATOM 579 C C . LYS A 1 74 ? -18.816 -3.841 20.884 1.00 97.56 74 LYS A C 1
ATOM 581 O O . LYS A 1 74 ? -19.138 -4.325 21.970 1.00 97.56 74 LYS A O 1
ATOM 586 N N . LEU A 1 75 ? -18.235 -2.642 20.789 1.00 96.62 75 LEU A N 1
ATOM 587 C CA . LEU A 1 75 ? -17.963 -1.800 21.956 1.00 96.62 75 LEU A CA 1
ATOM 588 C C . LEU A 1 75 ? -19.254 -1.303 22.622 1.00 96.62 75 LEU A C 1
ATOM 590 O O . LEU A 1 75 ? -19.348 -1.294 23.848 1.00 96.62 75 LEU A O 1
ATOM 594 N N . LYS A 1 76 ? -20.258 -0.928 21.827 1.00 97.00 76 LYS A N 1
ATOM 595 C CA . LYS A 1 76 ? -21.576 -0.496 22.295 1.00 97.00 76 LYS A CA 1
ATOM 596 C C . LYS A 1 76 ? -22.290 -1.617 23.044 1.00 97.00 76 LYS A C 1
ATOM 598 O O . LYS A 1 76 ? -22.804 -1.380 24.130 1.00 97.00 76 LYS A O 1
ATOM 603 N N . ASN A 1 77 ? -22.231 -2.850 22.544 1.00 96.50 77 ASN A N 1
ATOM 604 C CA . ASN A 1 77 ? -22.766 -4.017 23.248 1.00 96.50 77 ASN A CA 1
ATOM 605 C C . ASN A 1 77 ? -22.058 -4.266 24.589 1.00 96.50 77 ASN A C 1
ATOM 607 O O . ASN A 1 77 ? -22.712 -4.555 25.593 1.00 96.50 77 ASN A O 1
ATOM 611 N N . LEU A 1 78 ? -20.731 -4.090 24.645 1.00 95.50 78 LEU A N 1
ATOM 612 C CA . LEU A 1 78 ? -19.995 -4.145 25.913 1.00 95.50 78 LEU A CA 1
ATOM 613 C C . LEU A 1 78 ? -20.447 -3.043 26.878 1.00 95.50 78 LEU A C 1
ATOM 615 O O . LEU A 1 78 ? -20.676 -3.334 28.051 1.00 95.50 78 LEU A O 1
ATOM 619 N N . ALA A 1 79 ? -20.614 -1.811 26.401 1.00 95.56 79 ALA A N 1
ATOM 620 C CA . ALA A 1 79 ? -21.092 -0.693 27.211 1.00 95.56 79 ALA A CA 1
ATOM 621 C C . ALA A 1 79 ? -22.518 -0.935 27.739 1.00 95.56 79 ALA A C 1
ATOM 623 O O . ALA A 1 79 ? -22.772 -0.776 28.932 1.00 95.56 79 ALA A O 1
ATOM 624 N N . ASN A 1 80 ? -23.426 -1.422 26.892 1.00 96.00 80 ASN A N 1
ATOM 625 C CA . ASN A 1 80 ? -24.801 -1.735 27.283 1.00 96.00 80 ASN A CA 1
ATOM 626 C C . ASN A 1 80 ? -24.849 -2.794 28.392 1.00 96.00 80 ASN A C 1
ATOM 628 O O . ASN A 1 80 ? -25.672 -2.701 29.296 1.00 96.00 80 ASN A O 1
ATOM 632 N N . SER A 1 81 ? -23.924 -3.760 28.380 1.00 94.88 81 SER A N 1
ATOM 633 C CA . SER A 1 81 ? -23.845 -4.797 29.417 1.00 94.88 81 SER A CA 1
ATOM 634 C C . SER A 1 81 ? -23.425 -4.296 30.810 1.00 94.88 81 SER A C 1
ATOM 636 O O . SER A 1 81 ? -23.433 -5.082 31.753 1.00 94.88 81 SER A O 1
ATOM 638 N N . ILE A 1 82 ? -23.044 -3.021 30.930 1.00 94.94 82 ILE A N 1
ATOM 639 C CA . ILE A 1 82 ? -22.825 -2.299 32.194 1.00 94.94 82 ILE A CA 1
ATOM 640 C C . ILE A 1 82 ? -23.750 -1.073 32.306 1.00 94.94 82 ILE A C 1
ATOM 642 O O . ILE A 1 82 ? -23.418 -0.073 32.936 1.00 94.94 82 ILE A O 1
ATOM 646 N N . ASN A 1 83 ? -24.900 -1.105 31.623 1.00 94.56 83 ASN A N 1
ATOM 647 C CA . ASN A 1 83 ? -25.885 -0.018 31.589 1.00 94.56 83 ASN A CA 1
ATOM 648 C C . ASN A 1 83 ? -25.310 1.345 31.149 1.00 94.56 83 ASN A C 1
ATOM 650 O O . ASN A 1 83 ? -25.812 2.403 31.533 1.00 94.56 83 ASN A O 1
ATOM 654 N N . LYS A 1 84 ? -24.257 1.347 30.321 1.00 94.69 84 LYS A N 1
ATOM 655 C CA . LYS A 1 84 ? -23.707 2.556 29.697 1.00 94.69 84 LYS A CA 1
ATOM 656 C C . LYS A 1 84 ? -24.145 2.644 28.242 1.00 94.69 84 LYS A C 1
ATOM 658 O O . LYS A 1 84 ? -23.913 1.732 27.460 1.00 94.69 84 LYS A O 1
ATOM 663 N N . ASN A 1 85 ? -24.709 3.787 27.859 1.00 92.94 85 ASN A N 1
ATOM 664 C CA . ASN A 1 85 ? -25.091 4.058 26.476 1.00 92.94 85 ASN A CA 1
ATOM 665 C C . ASN A 1 85 ? -23.953 4.775 25.730 1.00 92.94 85 ASN A C 1
ATOM 667 O O . ASN A 1 85 ? -23.737 5.980 25.902 1.00 92.94 85 ASN A O 1
ATOM 671 N N . LEU A 1 86 ? -23.218 4.036 24.899 1.00 94.31 86 LEU A N 1
ATOM 672 C CA . LEU A 1 86 ? -22.199 4.616 24.027 1.00 94.31 86 LEU A CA 1
ATOM 673 C C . LEU A 1 86 ? -22.859 5.247 22.791 1.00 94.31 86 LEU A C 1
ATOM 675 O O . LEU A 1 86 ? -23.479 4.558 21.981 1.00 94.31 86 LEU A O 1
ATOM 679 N N . LYS A 1 87 ? -22.689 6.564 22.643 1.00 93.00 87 LYS A N 1
ATOM 680 C CA . LYS A 1 87 ? -23.189 7.356 21.514 1.00 93.00 87 LYS A CA 1
ATOM 681 C C . LYS A 1 87 ? -22.039 7.705 20.578 1.00 93.00 87 LYS A C 1
ATOM 683 O O . LYS A 1 87 ? -20.883 7.658 20.987 1.00 93.00 87 LYS A O 1
ATOM 688 N N . TYR A 1 88 ? -22.369 8.076 19.349 1.00 93.19 88 TYR A N 1
ATOM 689 C CA . TYR A 1 88 ? -21.423 8.608 18.377 1.00 93.19 88 TYR A CA 1
ATOM 690 C C . TYR A 1 88 ? -21.891 9.967 17.860 1.00 93.19 88 TYR A C 1
ATOM 692 O O . TYR A 1 88 ? -23.081 10.267 17.898 1.00 93.19 88 TYR A O 1
ATOM 700 N N . GLU A 1 89 ? -20.953 10.774 17.374 1.00 93.25 89 GLU A N 1
ATOM 701 C CA . GLU A 1 89 ? -21.231 12.102 16.822 1.00 93.25 89 GLU A CA 1
ATOM 702 C C . GLU A 1 89 ? -21.711 12.004 15.376 1.00 93.25 89 GLU A C 1
ATOM 704 O O . GLU A 1 89 ? -22.716 12.597 14.993 1.00 93.25 89 GLU A O 1
ATOM 709 N N . ARG A 1 90 ? -20.975 11.247 14.554 1.00 94.19 90 ARG A N 1
ATOM 710 C CA . ARG A 1 90 ? -21.257 11.092 13.124 1.00 94.19 90 ARG A CA 1
ATOM 711 C C . ARG A 1 90 ? -20.609 9.847 12.533 1.00 94.19 90 ARG A C 1
ATOM 713 O O . ARG A 1 90 ? -19.634 9.314 13.066 1.00 94.19 90 ARG A O 1
ATOM 720 N N . LEU A 1 91 ? -21.128 9.441 11.379 1.00 94.56 91 LEU A N 1
ATOM 721 C CA . LEU A 1 91 ? -20.521 8.434 10.514 1.00 94.56 91 LEU A CA 1
ATOM 722 C C . LEU A 1 91 ? -19.626 9.110 9.472 1.00 94.56 91 LEU A C 1
ATOM 724 O O . LEU A 1 91 ? -19.919 10.207 8.997 1.00 94.56 91 LEU A O 1
ATOM 728 N N . VAL A 1 92 ? -18.530 8.450 9.113 1.00 92.62 92 VAL A N 1
ATOM 729 C CA . VAL A 1 92 ? -17.622 8.880 8.048 1.00 92.62 92 VAL A CA 1
ATOM 730 C C . VAL A 1 92 ? -17.297 7.706 7.137 1.00 92.62 92 VAL A C 1
ATOM 732 O O . VAL A 1 92 ? -17.052 6.599 7.611 1.00 92.62 92 VAL A O 1
ATOM 735 N N . GLN A 1 93 ? -17.257 7.953 5.831 1.00 90.25 93 GLN A N 1
ATOM 736 C CA . GLN A 1 93 ? -16.747 6.990 4.860 1.00 90.25 93 GLN A CA 1
ATOM 737 C C . GLN A 1 93 ? -15.244 7.211 4.688 1.00 90.25 93 GLN A C 1
ATOM 739 O O . GLN A 1 93 ? -14.783 8.347 4.539 1.00 90.25 93 GLN A O 1
ATOM 744 N N . LYS A 1 94 ? -14.458 6.138 4.775 1.00 87.81 94 LYS A N 1
ATOM 745 C CA . LYS A 1 94 ? -13.006 6.183 4.594 1.00 87.81 94 LYS A CA 1
ATOM 746 C C . LYS A 1 94 ? -12.578 5.120 3.601 1.00 87.81 94 LYS A C 1
ATOM 748 O O . LYS A 1 94 ? -12.910 3.951 3.771 1.00 87.81 94 LYS A O 1
ATOM 753 N N . ASN A 1 95 ? -11.771 5.537 2.636 1.00 89.88 95 ASN A N 1
ATOM 754 C CA . ASN A 1 95 ? -11.098 4.627 1.724 1.00 89.88 95 ASN A CA 1
ATOM 755 C C . ASN A 1 95 ? -10.070 3.805 2.498 1.00 89.88 95 ASN A C 1
ATOM 757 O O . ASN A 1 95 ? -9.260 4.342 3.265 1.00 89.88 95 ASN A O 1
ATOM 761 N N . VAL A 1 96 ? -10.126 2.499 2.296 1.00 90.19 96 VAL A N 1
ATOM 762 C CA . VAL A 1 96 ? -9.189 1.525 2.832 1.00 90.19 96 VAL A CA 1
ATOM 763 C C . VAL A 1 96 ? -8.618 0.745 1.662 1.00 90.19 96 VAL A C 1
ATOM 765 O O . VAL A 1 96 ? -9.278 0.533 0.648 1.00 90.19 96 VAL A O 1
ATOM 768 N N . TYR A 1 97 ? -7.356 0.367 1.810 1.00 94.12 97 TYR A N 1
ATOM 769 C CA . TYR A 1 97 ? -6.614 -0.339 0.785 1.00 94.12 97 TYR A CA 1
ATOM 770 C C . TYR A 1 97 ? -6.017 -1.603 1.381 1.00 94.12 97 TYR A C 1
ATOM 772 O O . TYR A 1 97 ? -5.542 -1.606 2.520 1.00 94.12 97 TYR A O 1
ATOM 780 N N . ASP A 1 98 ? -6.019 -2.650 0.578 1.00 94.62 98 ASP A N 1
ATOM 781 C CA . ASP A 1 98 ? -5.420 -3.945 0.848 1.00 94.62 98 ASP A CA 1
ATOM 782 C C . ASP A 1 98 ? -4.513 -4.353 -0.326 1.00 94.62 98 ASP A C 1
ATOM 784 O O . ASP A 1 98 ? -4.258 -3.571 -1.249 1.00 94.62 98 ASP A O 1
ATOM 788 N N . ILE A 1 99 ? -4.009 -5.588 -0.315 1.00 96.88 99 ILE A N 1
ATOM 789 C CA . ILE A 1 99 ? -3.156 -6.042 -1.414 1.00 96.88 99 ILE A CA 1
ATOM 790 C C . ILE A 1 99 ? -3.914 -6.141 -2.748 1.00 96.88 99 ILE A C 1
ATOM 792 O O . ILE A 1 99 ? -3.350 -5.824 -3.795 1.00 96.88 99 ILE A O 1
ATOM 796 N N . LYS A 1 100 ? -5.211 -6.473 -2.733 1.00 96.69 100 LYS A N 1
ATOM 797 C CA . LYS A 1 100 ? -6.043 -6.509 -3.948 1.00 96.69 100 LYS A CA 1
ATOM 798 C C . LYS A 1 100 ? -6.197 -5.115 -4.548 1.00 96.69 100 LYS A C 1
ATOM 800 O O . LYS A 1 100 ? -6.148 -4.950 -5.765 1.00 96.69 100 LYS A O 1
ATOM 805 N N . SER A 1 101 ? -6.309 -4.100 -3.697 1.00 96.88 101 SER A N 1
ATOM 806 C CA . SER A 1 101 ? -6.306 -2.692 -4.090 1.00 96.88 101 SER A CA 1
ATOM 807 C C . SER A 1 101 ? -5.009 -2.337 -4.828 1.00 96.88 101 SER A C 1
ATOM 809 O O . SER A 1 101 ? -5.049 -1.692 -5.874 1.00 96.88 101 SER A O 1
ATOM 811 N N . MET A 1 102 ? -3.855 -2.811 -4.342 1.00 97.38 102 MET A N 1
ATOM 812 C CA . MET A 1 102 ? -2.554 -2.587 -4.992 1.00 97.38 102 MET A CA 1
ATOM 813 C C . MET A 1 102 ? -2.410 -3.343 -6.321 1.00 97.38 102 MET A C 1
ATOM 815 O O . MET A 1 102 ? -1.815 -2.826 -7.266 1.00 97.38 102 MET A O 1
ATOM 819 N N . GLN A 1 103 ? -2.990 -4.538 -6.439 1.00 97.81 103 GLN A N 1
ATOM 820 C CA . GLN A 1 103 ? -3.042 -5.278 -7.705 1.00 97.81 103 GLN A CA 1
ATOM 821 C C . GLN A 1 103 ? -3.898 -4.544 -8.750 1.00 97.81 103 GLN A C 1
ATOM 823 O O . GLN A 1 103 ? -3.467 -4.372 -9.892 1.00 97.81 103 GLN A O 1
ATOM 828 N N . LYS A 1 104 ? -5.071 -4.028 -8.350 1.00 97.25 104 LYS A N 1
ATOM 829 C CA . LYS A 1 104 ? -5.904 -3.163 -9.206 1.00 97.25 104 LYS A CA 1
ATOM 830 C C . LYS A 1 104 ? -5.150 -1.896 -9.613 1.00 97.25 104 LYS A C 1
ATOM 832 O O . LYS A 1 104 ? -5.173 -1.530 -10.786 1.00 97.25 104 LYS A O 1
ATOM 837 N N . LEU A 1 105 ? -4.446 -1.260 -8.672 1.00 96.50 105 LEU A N 1
ATOM 838 C CA . LEU A 1 105 ? -3.619 -0.081 -8.937 1.00 96.50 105 LEU A CA 1
ATOM 839 C C . LEU A 1 105 ? -2.576 -0.362 -10.022 1.00 96.50 105 LEU A C 1
ATOM 841 O O . LEU A 1 105 ? -2.475 0.404 -10.978 1.00 96.50 105 LEU A O 1
ATOM 845 N N . ALA A 1 106 ? -1.834 -1.466 -9.895 1.00 97.12 106 ALA A N 1
ATOM 846 C CA . ALA A 1 106 ? -0.827 -1.869 -10.872 1.00 97.12 106 ALA A CA 1
ATOM 847 C C . ALA A 1 106 ? -1.431 -2.065 -12.270 1.00 97.12 106 ALA A C 1
ATOM 849 O O . ALA A 1 106 ? -0.895 -1.560 -13.258 1.00 97.12 106 ALA A O 1
ATOM 850 N N . SER A 1 107 ? -2.576 -2.746 -12.349 1.00 97.25 107 SER A N 1
ATOM 851 C CA . SER A 1 107 ? -3.282 -2.970 -13.610 1.00 97.25 107 SER A CA 1
ATOM 852 C C . SER A 1 107 ? -3.735 -1.653 -14.252 1.00 97.25 107 SER A C 1
ATOM 854 O O . SER A 1 107 ? -3.430 -1.399 -15.418 1.00 97.25 107 SER A O 1
ATOM 856 N N . ILE A 1 108 ? -4.392 -0.772 -13.489 1.00 95.62 108 ILE A N 1
ATOM 857 C CA . ILE A 1 108 ? -4.893 0.520 -13.983 1.00 95.62 108 ILE A CA 1
ATOM 858 C C . ILE A 1 108 ? -3.736 1.408 -14.445 1.00 95.62 108 ILE A C 1
ATOM 860 O O . ILE A 1 108 ? -3.743 1.897 -15.573 1.00 95.62 108 ILE A O 1
ATOM 864 N N . VAL A 1 109 ? -2.726 1.614 -13.597 1.00 94.69 109 VAL A N 1
ATOM 865 C CA . VAL A 1 109 ? -1.615 2.519 -13.915 1.00 94.69 109 VAL A CA 1
ATOM 866 C C . VAL A 1 109 ? -0.762 1.963 -15.056 1.00 94.69 109 VAL A C 1
ATOM 868 O O . VAL A 1 109 ? -0.348 2.731 -15.923 1.00 94.69 109 VAL A O 1
ATOM 871 N N . GLY A 1 110 ? -0.547 0.645 -15.109 1.00 95.06 110 GLY A N 1
ATOM 872 C CA . GLY A 1 110 ? 0.129 -0.002 -16.232 1.00 95.06 110 GLY A CA 1
ATOM 873 C C . GLY A 1 110 ? -0.591 0.232 -17.559 1.00 95.06 110 GLY A C 1
ATOM 874 O O . GLY A 1 110 ? 0.035 0.697 -18.514 1.00 95.06 110 GLY A O 1
ATOM 875 N N . ASN A 1 111 ? -1.910 0.022 -17.606 1.00 95.06 111 ASN A N 1
ATOM 876 C CA . ASN A 1 111 ? -2.705 0.315 -18.800 1.00 95.06 111 ASN A CA 1
ATOM 877 C C . ASN A 1 111 ? -2.585 1.791 -19.206 1.00 95.06 111 ASN A C 1
ATOM 879 O O . ASN A 1 111 ? -2.280 2.094 -20.356 1.00 95.06 111 ASN A O 1
ATOM 883 N N . LEU A 1 112 ? -2.724 2.714 -18.248 1.00 93.12 112 LEU A N 1
ATOM 884 C CA . LEU A 1 112 ? -2.645 4.154 -18.512 1.00 93.12 112 LEU A CA 1
ATOM 885 C C . LEU A 1 112 ? -1.262 4.621 -18.995 1.00 93.12 112 LEU A C 1
ATOM 887 O O . LEU A 1 112 ? -1.176 5.584 -19.753 1.00 93.12 112 LEU A O 1
ATOM 891 N N . LYS A 1 113 ? -0.170 4.002 -18.526 1.00 92.81 113 LYS A N 1
ATOM 892 C CA . LYS A 1 113 ? 1.202 4.472 -18.797 1.00 92.81 113 LYS A CA 1
ATOM 893 C C . LYS A 1 113 ? 1.924 3.703 -19.888 1.00 92.81 113 LYS A C 1
ATOM 895 O O . LYS A 1 113 ? 2.812 4.265 -20.525 1.00 92.81 113 LYS A O 1
ATOM 900 N N . THR A 1 114 ? 1.604 2.430 -20.071 1.00 93.81 114 THR A N 1
ATOM 901 C CA . THR A 1 114 ? 2.316 1.549 -21.001 1.00 93.81 114 THR A CA 1
ATOM 902 C C . THR A 1 114 ? 1.413 0.826 -21.991 1.00 93.81 114 THR A C 1
ATOM 904 O O . THR A 1 114 ? 1.949 0.199 -22.898 1.00 93.81 114 THR A O 1
ATOM 907 N N . GLY A 1 115 ? 0.087 0.943 -21.866 1.00 95.44 115 GLY A N 1
ATOM 908 C CA . GLY A 1 115 ? -0.879 0.227 -22.708 1.00 95.44 115 GLY A CA 1
ATOM 909 C C . GLY A 1 115 ? -1.062 -1.246 -22.333 1.00 95.44 115 GLY A C 1
ATOM 910 O O . GLY A 1 115 ? -1.819 -1.938 -22.993 1.00 95.44 115 GLY A O 1
ATOM 911 N N . GLU A 1 116 ? -0.389 -1.707 -21.276 1.00 97.06 116 GLU A N 1
ATOM 912 C CA . GLU A 1 116 ? -0.399 -3.094 -20.806 1.00 97.06 116 GLU A CA 1
ATOM 913 C C . GLU A 1 116 ? -0.535 -3.115 -19.277 1.00 97.06 116 GLU A C 1
ATOM 915 O O . GLU A 1 116 ? 0.142 -2.322 -18.603 1.00 97.06 116 GLU A O 1
ATOM 920 N N . PRO A 1 117 ? -1.363 -4.000 -18.697 1.00 97.81 117 PRO A N 1
ATOM 921 C CA . PRO A 1 117 ? -1.606 -4.036 -17.261 1.00 97.81 117 PRO A CA 1
ATOM 922 C C . P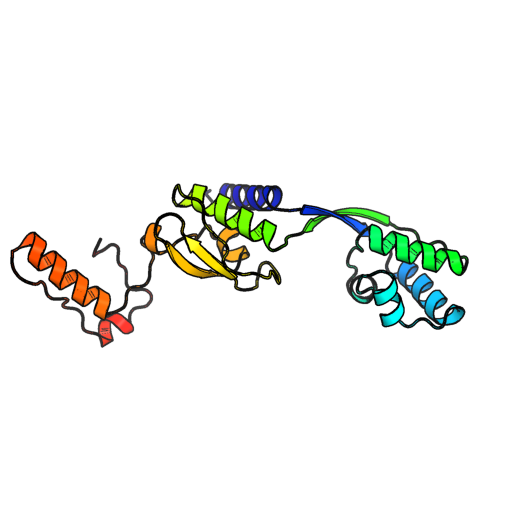RO A 1 117 ? -0.345 -4.410 -16.481 1.00 97.81 117 PRO A C 1
ATOM 924 O O . PRO A 1 117 ? 0.353 -5.374 -16.785 1.00 97.81 117 PRO A O 1
ATOM 927 N N . GLY A 1 118 ? -0.068 -3.653 -15.425 1.00 97.81 118 GLY A N 1
ATOM 928 C CA . GLY A 1 118 ? 0.986 -3.963 -14.472 1.00 97.81 118 GLY A CA 1
ATOM 929 C C . GLY A 1 118 ? 0.607 -5.033 -13.456 1.00 97.81 118 GLY A C 1
ATOM 930 O O . GLY A 1 118 ? -0.572 -5.344 -13.284 1.00 97.81 118 GLY A O 1
ATOM 931 N N . LYS A 1 119 ? 1.601 -5.512 -12.699 1.00 98.44 119 LYS A N 1
ATOM 932 C CA . LYS A 1 119 ? 1.378 -6.384 -11.535 1.00 98.44 119 LYS A CA 1
ATOM 933 C C . LYS A 1 119 ? 2.007 -5.806 -10.272 1.00 98.44 119 LYS A C 1
ATOM 935 O O . LYS A 1 119 ? 3.072 -5.193 -10.316 1.00 98.44 119 LYS A O 1
ATOM 940 N N . CYS A 1 120 ? 1.341 -6.023 -9.143 1.00 98.25 120 CYS A N 1
ATOM 941 C CA . CYS A 1 120 ? 1.952 -5.910 -7.824 1.00 98.25 120 CYS A CA 1
ATOM 942 C C . CYS A 1 120 ? 2.399 -7.317 -7.415 1.00 98.25 120 CYS A C 1
ATOM 944 O O . CYS A 1 120 ? 1.568 -8.222 -7.359 1.00 98.25 120 CYS A O 1
ATOM 946 N N . LEU A 1 121 ? 3.700 -7.494 -7.187 1.00 98.25 121 LEU A N 1
ATOM 947 C CA . LEU A 1 121 ? 4.326 -8.781 -6.861 1.00 98.25 121 LEU A CA 1
ATOM 948 C C . LEU A 1 121 ? 4.401 -9.039 -5.351 1.00 98.25 121 LEU A C 1
ATOM 950 O O . LEU A 1 121 ? 4.740 -10.136 -4.921 1.00 98.25 121 LEU A O 1
ATOM 954 N N . SER A 1 122 ? 4.132 -8.025 -4.530 1.00 98.06 122 SER A N 1
ATOM 955 C CA . SER A 1 122 ? 4.073 -8.196 -3.081 1.00 98.06 122 SER A CA 1
ATOM 956 C C . SER A 1 122 ? 2.830 -8.986 -2.668 1.00 98.06 122 SER A C 1
ATOM 958 O O . SER A 1 122 ? 1.754 -8.813 -3.229 1.00 98.06 122 SER A O 1
ATOM 960 N N . GLU A 1 123 ? 2.964 -9.813 -1.633 1.00 97.19 123 GLU A N 1
ATOM 961 C CA . GLU A 1 123 ? 1.847 -10.593 -1.076 1.00 97.19 123 GLU A CA 1
ATOM 962 C C . GLU A 1 123 ? 1.095 -9.843 0.031 1.00 97.19 123 GLU A C 1
ATOM 964 O O . GLU A 1 123 ? -0.072 -10.118 0.306 1.00 97.19 123 GLU A O 1
ATOM 969 N N . THR A 1 124 ? 1.754 -8.876 0.676 1.00 96.31 124 THR A N 1
ATOM 970 C CA . THR A 1 124 ? 1.196 -8.124 1.805 1.00 96.31 124 THR A CA 1
ATOM 971 C C . THR A 1 124 ? 1.287 -6.622 1.578 1.00 96.31 124 THR A C 1
ATOM 973 O O . THR A 1 124 ? 2.190 -6.120 0.910 1.00 96.31 124 THR A O 1
ATOM 976 N N . TYR A 1 125 ? 0.330 -5.895 2.154 1.00 96.12 125 TYR A N 1
ATOM 977 C CA . TYR A 1 125 ? 0.254 -4.442 2.089 1.00 96.12 125 TYR A CA 1
ATOM 978 C C . TYR A 1 125 ? 0.298 -3.846 3.497 1.00 96.12 125 TYR A C 1
ATOM 980 O O . TYR A 1 125 ? -0.503 -4.201 4.359 1.00 96.12 125 TYR A O 1
ATOM 988 N N . GLN A 1 126 ? 1.235 -2.923 3.722 1.00 93.75 126 GLN A N 1
ATOM 989 C CA . GLN A 1 126 ? 1.481 -2.295 5.029 1.00 93.75 126 GLN A CA 1
ATOM 990 C C . GLN A 1 126 ? 1.248 -0.774 5.029 1.00 93.75 126 GLN A C 1
ATOM 992 O O . GLN A 1 126 ? 1.545 -0.096 6.014 1.00 93.75 126 GLN A O 1
ATOM 997 N N . GLY A 1 127 ? 0.737 -0.217 3.928 1.00 93.81 127 GLY A N 1
ATOM 998 C CA . GLY A 1 127 ? 0.426 1.207 3.800 1.00 93.81 127 GLY A CA 1
ATOM 999 C C . GLY A 1 127 ? 1.048 1.872 2.572 1.00 93.81 127 GLY A C 1
ATOM 1000 O O . GLY A 1 127 ? 2.014 1.386 1.991 1.00 93.81 127 GLY A O 1
ATOM 1001 N N . MET A 1 128 ? 0.518 3.042 2.212 1.00 93.56 128 MET A N 1
ATOM 1002 C CA . MET A 1 128 ? 0.869 3.749 0.972 1.00 93.56 128 MET A CA 1
ATOM 1003 C C . MET A 1 128 ? 2.323 4.249 0.907 1.00 93.56 128 MET A C 1
ATOM 1005 O O . MET A 1 128 ? 2.839 4.511 -0.178 1.00 93.56 128 MET A O 1
ATOM 1009 N N . ASN A 1 129 ? 2.978 4.386 2.064 1.00 94.88 129 ASN A N 1
ATOM 1010 C CA . ASN A 1 129 ? 4.378 4.807 2.201 1.00 94.88 129 ASN A CA 1
ATOM 1011 C C . ASN A 1 129 ? 5.331 3.621 2.425 1.00 94.88 129 ASN A C 1
ATOM 1013 O O . ASN A 1 129 ? 6.483 3.813 2.812 1.00 94.88 129 ASN A O 1
ATOM 1017 N N . LYS A 1 130 ? 4.856 2.383 2.263 1.00 96.62 130 LYS A N 1
ATOM 1018 C CA . LYS A 1 130 ? 5.683 1.181 2.374 1.00 96.62 130 LYS A CA 1
ATOM 1019 C C . LYS A 1 130 ? 6.020 0.671 0.983 1.00 96.62 130 LYS A C 1
ATOM 1021 O O . LYS A 1 130 ? 5.193 0.725 0.079 1.00 96.62 130 LYS A O 1
ATOM 1026 N N . THR A 1 131 ? 7.262 0.243 0.816 1.00 97.12 131 THR A N 1
ATOM 1027 C CA . THR A 1 131 ? 7.770 -0.259 -0.458 1.00 97.12 131 THR A CA 1
ATOM 1028 C C . THR A 1 131 ? 7.092 -1.579 -0.806 1.00 97.12 131 THR A C 1
ATOM 1030 O O . THR A 1 131 ? 6.987 -2.459 0.045 1.00 97.12 131 THR A O 1
ATOM 1033 N N . LEU A 1 132 ? 6.653 -1.704 -2.057 1.00 98.00 132 LEU A N 1
ATOM 1034 C CA . LEU A 1 132 ? 6.161 -2.939 -2.662 1.00 98.00 132 LEU A CA 1
ATOM 1035 C C . LEU A 1 132 ? 6.969 -3.242 -3.928 1.00 98.00 132 LEU A C 1
ATOM 1037 O O . LEU A 1 132 ? 7.619 -2.350 -4.483 1.00 98.00 132 LEU A O 1
ATOM 1041 N N . LYS A 1 133 ? 6.891 -4.492 -4.388 1.00 98.12 133 LYS A N 1
ATOM 1042 C CA . LYS A 1 133 ? 7.456 -4.949 -5.661 1.00 98.12 133 LYS A CA 1
ATOM 1043 C C . LYS A 1 133 ? 6.407 -4.858 -6.765 1.00 98.12 133 LYS A C 1
ATOM 1045 O O . LYS A 1 133 ? 5.249 -5.231 -6.562 1.00 98.12 133 LYS A O 1
ATOM 1050 N N . TRP A 1 134 ? 6.821 -4.383 -7.931 1.00 98.12 134 TRP A N 1
ATOM 1051 C CA . TRP A 1 134 ? 5.965 -4.134 -9.089 1.00 98.12 134 TRP A CA 1
ATOM 1052 C C . TRP A 1 134 ? 6.599 -4.713 -10.345 1.00 98.12 134 TRP A C 1
ATOM 1054 O O . TRP A 1 134 ? 7.820 -4.743 -10.446 1.00 98.12 134 TRP A O 1
ATOM 1064 N N . GLU A 1 135 ? 5.773 -5.107 -11.310 1.00 98.12 135 GLU A N 1
ATOM 1065 C CA . GLU A 1 135 ? 6.187 -5.591 -12.629 1.00 98.12 135 GLU A CA 1
ATOM 1066 C C . GLU A 1 135 ? 5.450 -4.810 -13.720 1.00 98.12 135 GLU A C 1
ATOM 1068 O O . GLU A 1 135 ? 4.233 -4.603 -13.658 1.00 98.12 135 GLU A O 1
ATOM 1073 N N . CYS A 1 136 ? 6.182 -4.378 -14.744 1.00 97.81 136 CYS A N 1
ATOM 1074 C CA . CYS A 1 136 ? 5.616 -3.672 -15.886 1.00 97.81 136 CYS A CA 1
ATOM 1075 C C . CYS A 1 136 ? 5.123 -4.678 -16.928 1.00 97.81 136 CYS A C 1
ATOM 1077 O O . CYS A 1 136 ? 5.951 -5.342 -17.548 1.00 97.81 136 CYS A O 1
ATOM 1079 N N . GLY A 1 137 ? 3.816 -4.702 -17.208 1.00 97.50 137 GLY A N 1
ATOM 1080 C CA . GLY A 1 137 ? 3.230 -5.621 -18.194 1.00 97.50 137 GLY A CA 1
ATOM 1081 C C . GLY A 1 137 ? 3.821 -5.511 -19.599 1.00 97.50 137 GLY A C 1
ATOM 1082 O O . GLY A 1 137 ? 3.922 -6.510 -20.297 1.00 97.50 137 GLY A O 1
ATOM 1083 N N . LYS A 1 138 ? 4.295 -4.321 -20.001 1.00 96.12 138 LYS A N 1
ATOM 1084 C CA . LYS A 1 138 ? 4.873 -4.106 -21.338 1.00 96.12 138 LYS A CA 1
ATOM 1085 C C . LYS A 1 138 ? 6.278 -4.685 -21.513 1.00 96.12 138 LYS A C 1
ATOM 1087 O O . LYS A 1 138 ? 6.614 -5.156 -22.590 1.00 96.12 138 LYS A O 1
ATOM 1092 N N . CYS A 1 139 ? 7.145 -4.555 -20.507 1.00 94.94 139 CYS A N 1
ATOM 1093 C CA . CYS A 1 139 ? 8.575 -4.875 -20.658 1.00 94.94 139 CYS A CA 1
ATOM 1094 C C . CYS A 1 139 ? 9.098 -5.916 -19.665 1.00 94.94 139 CYS A C 1
ATOM 1096 O O . CYS A 1 139 ? 10.300 -6.180 -19.667 1.00 94.94 139 CYS A O 1
ATOM 1098 N N . GLY A 1 140 ? 8.236 -6.427 -18.782 1.00 96.25 140 GLY A N 1
ATOM 1099 C CA . GLY A 1 140 ? 8.576 -7.385 -17.728 1.00 96.25 140 GLY A CA 1
ATOM 1100 C C . GLY A 1 140 ? 9.507 -6.838 -16.646 1.00 96.25 140 GLY A C 1
ATOM 1101 O O . GLY A 1 140 ? 9.960 -7.590 -15.796 1.00 96.25 140 GLY A O 1
ATOM 1102 N N . LYS A 1 141 ? 9.846 -5.541 -16.668 1.00 94.19 141 LYS A N 1
ATOM 1103 C CA . LYS A 1 141 ? 10.765 -4.976 -15.677 1.00 94.19 141 LYS A CA 1
ATOM 1104 C C . LYS A 1 141 ? 10.125 -4.998 -14.297 1.00 94.19 141 LYS A C 1
ATOM 1106 O O . LYS A 1 141 ? 9.052 -4.418 -14.120 1.00 94.19 141 LYS A O 1
ATOM 1111 N N . GLU A 1 142 ? 10.859 -5.549 -13.341 1.00 96.62 142 GLU A N 1
ATOM 1112 C CA . GLU A 1 142 ? 10.540 -5.485 -11.924 1.00 96.62 142 GLU A CA 1
ATOM 1113 C C . GLU A 1 142 ? 11.249 -4.312 -11.238 1.00 96.62 142 GLU A C 1
ATOM 1115 O O . GLU A 1 142 ? 12.372 -3.941 -11.599 1.00 96.62 142 GLU A O 1
ATOM 1120 N N . TRP A 1 143 ? 10.586 -3.694 -10.263 1.00 95.31 143 TRP A N 1
ATOM 1121 C CA . TRP A 1 143 ? 11.195 -2.681 -9.402 1.00 95.31 143 TRP A CA 1
ATOM 1122 C C . TRP A 1 143 ? 10.468 -2.556 -8.065 1.00 95.31 143 TRP A C 1
ATOM 1124 O O . TRP A 1 143 ? 9.338 -3.013 -7.886 1.00 95.31 143 TRP A O 1
ATOM 1134 N N . GLU A 1 144 ? 11.121 -1.873 -7.133 1.00 95.62 144 GLU A N 1
ATOM 1135 C CA . GLU A 1 144 ? 10.568 -1.53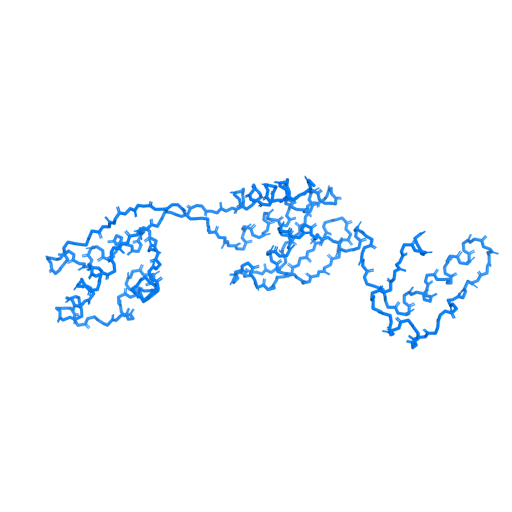1 -5.831 1.00 95.62 144 GLU A CA 1
ATOM 1136 C C . GLU A 1 144 ? 10.152 -0.059 -5.783 1.00 95.62 144 GLU A C 1
ATOM 1138 O O . GLU A 1 144 ? 10.911 0.832 -6.169 1.00 95.62 144 GLU A O 1
ATOM 1143 N N . ALA A 1 145 ? 8.929 0.208 -5.325 1.00 95.31 145 ALA A N 1
ATOM 1144 C CA . ALA A 1 145 ? 8.410 1.563 -5.150 1.00 95.31 145 ALA A CA 1
ATOM 1145 C C . ALA A 1 145 ? 7.284 1.610 -4.109 1.00 95.31 145 ALA A C 1
ATOM 1147 O O . ALA A 1 145 ? 6.612 0.614 -3.841 1.00 95.31 145 ALA A O 1
ATOM 1148 N N . GLN A 1 146 ? 7.050 2.793 -3.542 1.00 96.31 146 GLN A N 1
ATOM 1149 C CA . GLN A 1 146 ? 5.900 3.052 -2.674 1.00 96.31 146 GLN A CA 1
ATOM 1150 C C . GLN A 1 146 ? 4.637 3.318 -3.518 1.00 96.31 146 GLN A C 1
ATOM 1152 O O . GLN A 1 146 ? 4.726 4.067 -4.497 1.00 96.31 146 GLN A O 1
ATOM 1157 N N . PRO A 1 147 ? 3.451 2.811 -3.124 1.00 95.75 147 PRO A N 1
ATOM 1158 C CA . PRO A 1 147 ? 2.184 3.105 -3.799 1.00 95.75 147 PRO A CA 1
ATOM 1159 C C . PRO A 1 147 ? 1.910 4.601 -3.986 1.00 95.75 147 PRO A C 1
ATOM 1161 O O . PRO A 1 147 ? 1.499 5.017 -5.067 1.00 95.75 147 PRO A O 1
ATOM 1164 N N . ASN A 1 148 ? 2.203 5.430 -2.975 1.00 93.31 148 ASN A N 1
ATOM 1165 C CA . ASN A 1 148 ? 2.059 6.886 -3.081 1.00 93.31 148 ASN A CA 1
ATOM 1166 C C . ASN A 1 148 ? 2.919 7.479 -4.205 1.00 93.31 148 ASN A C 1
ATOM 1168 O O . ASN A 1 148 ? 2.474 8.381 -4.912 1.00 93.31 148 ASN A O 1
ATOM 1172 N N . GLY A 1 149 ? 4.133 6.958 -4.399 1.00 92.38 149 GLY A N 1
ATOM 1173 C CA . GLY A 1 149 ? 5.002 7.376 -5.496 1.00 92.38 149 GLY A CA 1
ATOM 1174 C C . GLY A 1 149 ? 4.392 7.056 -6.860 1.00 92.38 149 GLY A C 1
ATOM 1175 O O . GLY A 1 149 ? 4.401 7.898 -7.752 1.00 92.38 149 GLY A O 1
ATOM 1176 N N . ILE A 1 150 ? 3.793 5.874 -7.008 1.00 93.19 150 ILE A N 1
ATOM 1177 C CA . ILE A 1 150 ? 3.153 5.458 -8.262 1.00 93.19 150 ILE A CA 1
ATOM 1178 C C . ILE A 1 150 ? 1.911 6.302 -8.563 1.00 93.19 150 ILE A C 1
ATOM 1180 O O . ILE A 1 150 ? 1.768 6.789 -9.684 1.00 93.19 150 ILE A O 1
ATOM 1184 N N . VAL A 1 151 ? 1.043 6.505 -7.570 1.00 91.88 151 VAL A N 1
ATOM 1185 C CA . VAL A 1 151 ? -0.221 7.241 -7.727 1.00 91.88 151 VAL A CA 1
ATOM 1186 C C . VAL A 1 151 ? 0.033 8.716 -8.025 1.00 91.88 151 VAL A C 1
ATOM 1188 O O . VAL A 1 151 ? -0.404 9.218 -9.056 1.00 91.88 151 VAL A O 1
ATOM 1191 N N . TYR A 1 152 ? 0.771 9.408 -7.154 1.00 88.44 152 TYR A N 1
ATOM 1192 C CA . TYR A 1 152 ? 0.866 10.868 -7.213 1.00 88.44 152 TYR A CA 1
ATOM 1193 C C . TYR A 1 152 ? 1.971 11.370 -8.142 1.00 88.44 152 TYR A C 1
ATOM 1195 O O . TYR A 1 152 ? 1.807 12.404 -8.787 1.00 88.44 152 TYR A O 1
ATOM 1203 N N . GLN A 1 153 ? 3.098 10.654 -8.243 1.00 81.75 153 GLN A N 1
ATOM 1204 C CA . GLN A 1 153 ? 4.177 11.049 -9.160 1.00 81.75 153 GLN A CA 1
ATOM 1205 C C . GLN A 1 153 ? 3.968 10.487 -10.569 1.00 81.75 153 GLN A C 1
ATOM 1207 O O . GLN A 1 153 ? 4.697 10.860 -11.485 1.00 81.75 153 GLN A O 1
ATOM 1212 N N . GLN A 1 154 ? 2.986 9.592 -10.748 1.00 72.88 154 GLN A N 1
ATOM 1213 C CA . GLN A 1 154 ? 2.635 8.964 -12.022 1.00 72.88 154 GLN A CA 1
ATOM 1214 C C . 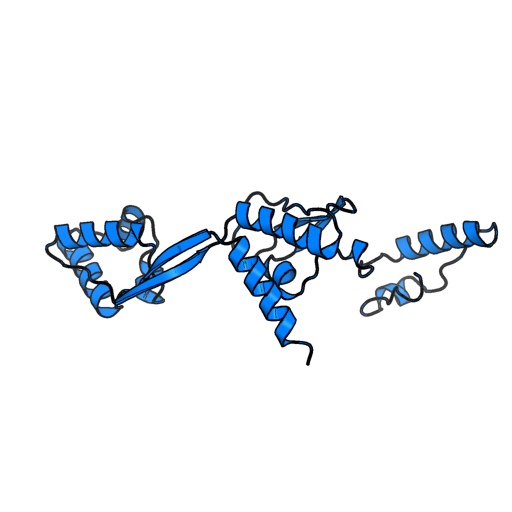GLN A 1 154 ? 3.815 8.260 -12.719 1.00 72.88 154 GLN A C 1
ATOM 1216 O O . GLN A 1 154 ? 3.849 8.103 -13.946 1.00 72.88 154 GLN A O 1
ATOM 1221 N N . ASN A 1 155 ? 4.795 7.826 -11.928 1.00 81.69 155 ASN A N 1
ATOM 1222 C CA . ASN A 1 155 ? 5.984 7.136 -12.394 1.00 81.69 155 ASN A CA 1
ATOM 1223 C C . ASN A 1 155 ? 5.740 5.636 -12.306 1.00 81.69 155 ASN A C 1
ATOM 1225 O O . ASN A 1 155 ? 5.866 5.042 -11.242 1.00 81.69 155 ASN A O 1
ATOM 1229 N N . TRP A 1 156 ? 5.355 5.048 -13.438 1.00 92.62 156 TRP A N 1
ATOM 1230 C CA . TRP A 1 156 ? 5.148 3.609 -13.551 1.00 92.62 156 TRP A CA 1
ATOM 1231 C C . TRP A 1 156 ? 6.468 2.894 -13.858 1.00 92.62 156 TRP A C 1
ATOM 1233 O O . TRP A 1 156 ? 7.192 2.506 -12.955 1.00 92.62 156 TRP A O 1
ATOM 1243 N N . CYS A 1 157 ? 6.850 2.797 -15.131 1.00 92.81 157 CYS A N 1
ATOM 1244 C CA . CYS A 1 157 ? 8.049 2.076 -15.545 1.00 92.81 157 CYS A CA 1
ATOM 1245 C C . CYS A 1 157 ? 9.115 3.032 -16.094 1.00 92.81 157 CYS A C 1
ATOM 1247 O O . CYS A 1 157 ? 8.907 3.712 -17.105 1.00 92.81 157 CYS A O 1
ATOM 1249 N N . THR A 1 158 ? 10.288 3.072 -15.458 1.00 88.69 158 THR A N 1
ATOM 1250 C CA . THR A 1 158 ? 11.413 3.913 -15.906 1.00 88.69 158 THR A CA 1
ATOM 1251 C C . THR A 1 158 ? 11.964 3.471 -17.257 1.00 88.69 158 THR A C 1
ATOM 1253 O O . THR A 1 158 ? 12.286 4.326 -18.075 1.00 88.69 158 THR A O 1
ATOM 1256 N N . LYS A 1 159 ? 11.982 2.161 -17.536 1.00 87.31 159 LYS A N 1
ATOM 1257 C CA . LYS A 1 159 ? 12.408 1.608 -18.831 1.00 87.31 159 LYS A CA 1
ATOM 1258 C C . LYS A 1 159 ? 11.487 2.064 -19.962 1.00 87.31 159 LYS A C 1
ATOM 1260 O O . LYS A 1 159 ? 11.945 2.650 -20.932 1.00 87.31 159 LYS A O 1
ATOM 1265 N N . CYS A 1 160 ? 10.173 1.895 -19.798 1.00 88.75 160 CYS A N 1
ATOM 1266 C CA . CYS A 1 160 ? 9.201 2.294 -20.823 1.00 88.75 160 CYS A CA 1
ATOM 1267 C C . CYS A 1 160 ? 9.083 3.815 -20.998 1.00 88.75 160 CYS A C 1
ATOM 1269 O O . CYS A 1 160 ? 8.735 4.268 -22.080 1.00 88.75 160 CYS A O 1
ATOM 1271 N N . SER A 1 161 ? 9.362 4.597 -19.951 1.00 85.75 161 SER A N 1
ATOM 1272 C CA . SER A 1 161 ? 9.378 6.066 -20.036 1.00 85.75 161 SER A CA 1
ATOM 1273 C C . SER A 1 161 ? 10.740 6.649 -20.429 1.00 85.75 161 SER A C 1
ATOM 1275 O O . SER A 1 161 ? 10.884 7.867 -20.427 1.00 85.75 161 SER A O 1
ATOM 1277 N N . GLY A 1 162 ? 11.749 5.816 -20.720 1.00 80.12 162 GLY A N 1
ATOM 1278 C CA . GLY A 1 162 ? 13.092 6.269 -21.107 1.00 80.12 162 GLY A CA 1
ATOM 1279 C C . GLY A 1 162 ? 13.904 6.937 -19.987 1.00 80.12 162 GLY A C 1
ATOM 1280 O O . GLY A 1 162 ? 14.946 7.525 -20.253 1.00 80.12 162 GLY A O 1
ATOM 1281 N N . ARG A 1 163 ? 13.447 6.848 -18.733 1.00 79.12 163 ARG A N 1
ATOM 1282 C CA . ARG A 1 163 ? 14.075 7.458 -17.542 1.00 79.12 163 ARG A CA 1
ATOM 1283 C C . ARG A 1 163 ? 14.940 6.487 -16.745 1.00 79.12 163 ARG A C 1
ATOM 1285 O O . ARG A 1 163 ? 15.399 6.803 -15.651 1.00 79.12 163 ARG A O 1
ATOM 1292 N N . GLU A 1 164 ? 15.092 5.266 -17.236 1.00 77.75 164 GLU A N 1
ATOM 1293 C CA . GLU A 1 164 ? 15.871 4.234 -16.570 1.00 77.75 164 GLU A CA 1
ATOM 1294 C C . GLU A 1 164 ? 17.345 4.613 -16.511 1.00 77.75 164 GLU A C 1
ATOM 1296 O O . GLU A 1 164 ? 17.925 4.871 -17.552 1.00 77.75 164 GLU A O 1
ATOM 1301 N N . THR A 1 165 ? 17.897 4.553 -15.295 1.00 75.00 165 THR A N 1
ATOM 1302 C CA . THR A 1 165 ? 19.276 4.247 -14.874 1.00 75.00 165 THR A CA 1
ATOM 1303 C C . THR A 1 165 ? 20.063 3.190 -15.663 1.00 75.00 165 THR A C 1
ATOM 1305 O O . THR A 1 165 ? 19.626 2.052 -15.660 1.00 75.00 165 THR A O 1
ATOM 1308 N N . TRP A 1 166 ? 21.197 3.480 -16.299 1.00 77.94 166 TRP A N 1
ATOM 1309 C CA . TRP A 1 166 ? 22.062 2.521 -17.003 1.00 77.94 166 TRP A CA 1
ATOM 1310 C C . TRP A 1 166 ? 23.440 2.620 -16.375 1.00 77.94 166 TRP A C 1
ATOM 1312 O O . TRP A 1 166 ? 23.912 3.733 -16.121 1.00 77.94 166 TRP A O 1
ATOM 1322 N N . SER A 1 167 ? 24.064 1.478 -16.127 1.00 85.12 167 SER A N 1
ATOM 1323 C CA . SER A 1 167 ? 25.437 1.401 -15.651 1.00 85.12 167 SER A CA 1
ATOM 1324 C C . SER A 1 167 ? 26.419 1.849 -16.732 1.00 85.12 167 SER A C 1
ATOM 1326 O O . SER A 1 167 ? 26.094 1.910 -17.921 1.00 85.12 167 SER A O 1
ATOM 1328 N N . TYR A 1 168 ? 27.645 2.144 -16.310 1.00 87.19 168 TYR A N 1
ATOM 1329 C CA . TYR A 1 168 ? 28.744 2.417 -17.228 1.00 87.19 168 TYR A CA 1
ATOM 1330 C C . TYR A 1 168 ? 28.942 1.276 -18.243 1.00 87.19 168 TYR A C 1
ATOM 1332 O O . TYR A 1 168 ? 29.063 1.517 -19.443 1.00 87.19 168 TYR A O 1
ATOM 1340 N N . ASP A 1 169 ? 28.867 0.025 -17.784 1.00 89.00 169 ASP A N 1
ATOM 1341 C CA . ASP A 1 169 ? 29.035 -1.151 -18.642 1.00 89.00 169 ASP A CA 1
ATOM 1342 C C . ASP A 1 169 ? 27.921 -1.267 -19.693 1.00 89.00 169 ASP A C 1
ATOM 1344 O O . ASP A 1 169 ? 28.181 -1.610 -20.847 1.00 89.00 169 ASP A O 1
ATOM 1348 N N . GLN A 1 170 ? 26.684 -0.907 -19.333 1.00 87.44 170 GLN A N 1
ATOM 1349 C CA . GLN A 1 170 ? 25.571 -0.848 -20.284 1.00 87.44 170 GLN A CA 1
ATOM 1350 C C . GLN A 1 170 ? 25.791 0.230 -21.357 1.00 87.44 170 GLN A C 1
ATOM 1352 O O . GLN A 1 170 ? 25.443 0.012 -22.518 1.00 87.44 170 GLN A O 1
ATOM 1357 N N . MET A 1 171 ? 26.413 1.362 -21.008 1.00 87.81 171 MET A N 1
ATOM 1358 C CA . MET A 1 171 ? 26.777 2.400 -21.982 1.00 87.81 171 MET A CA 1
ATOM 1359 C C . MET A 1 171 ? 27.868 1.928 -22.950 1.00 87.81 171 MET A C 1
ATOM 1361 O O . MET A 1 171 ? 27.768 2.180 -24.153 1.00 87.81 171 MET A O 1
ATOM 1365 N N . ILE A 1 172 ? 28.875 1.198 -22.457 1.00 91.00 172 ILE A N 1
ATOM 1366 C CA . ILE A 1 172 ? 29.898 0.576 -23.311 1.00 91.00 172 ILE A CA 1
ATOM 1367 C C . ILE A 1 172 ? 29.255 -0.414 -24.283 1.00 91.00 172 ILE A C 1
ATOM 1369 O O . ILE A 1 172 ? 29.519 -0.351 -25.484 1.00 91.00 172 ILE A O 1
ATOM 1373 N N . ALA A 1 173 ? 28.406 -1.313 -23.779 1.00 90.88 173 ALA A N 1
ATOM 1374 C CA . ALA A 1 173 ? 27.741 -2.315 -24.605 1.00 90.88 173 ALA A CA 1
ATOM 1375 C C . ALA A 1 173 ? 26.901 -1.665 -25.718 1.00 90.88 173 ALA A C 1
ATOM 1377 O O . ALA A 1 173 ? 26.984 -2.076 -26.875 1.00 90.88 173 ALA A O 1
ATOM 1378 N N . LEU A 1 174 ? 26.161 -0.597 -25.397 1.00 88.50 174 LEU A N 1
ATOM 1379 C CA . LEU A 1 174 ? 25.373 0.155 -26.374 1.00 88.50 174 LEU A CA 1
ATOM 1380 C C . LEU A 1 174 ? 26.235 0.781 -27.474 1.00 88.50 174 LEU A C 1
ATOM 1382 O O . LEU A 1 174 ? 25.869 0.720 -28.648 1.00 88.50 174 LEU A O 1
ATOM 1386 N N . ALA A 1 175 ? 27.370 1.385 -27.105 1.00 90.31 175 ALA A N 1
ATOM 1387 C CA . ALA A 1 175 ? 28.274 2.013 -28.064 1.00 90.31 175 ALA A CA 1
ATOM 1388 C C . ALA A 1 175 ? 28.815 0.994 -29.076 1.00 90.31 175 ALA A C 1
ATOM 1390 O O . ALA A 1 175 ? 28.837 1.281 -30.275 1.00 90.31 175 ALA A O 1
ATOM 1391 N N . LYS A 1 176 ? 29.179 -0.207 -28.610 1.00 93.38 176 LYS A N 1
ATOM 1392 C CA . LYS A 1 176 ? 29.653 -1.296 -29.473 1.00 93.38 176 LYS A CA 1
ATOM 1393 C C . LYS A 1 176 ? 28.602 -1.711 -30.493 1.00 93.38 176 LYS A C 1
ATOM 1395 O O . LYS A 1 176 ? 28.877 -1.652 -31.690 1.00 93.38 176 LYS A O 1
ATOM 1400 N N . VAL A 1 177 ? 27.402 -2.056 -30.014 1.00 92.38 177 VAL A N 1
ATOM 1401 C CA . VAL A 1 177 ? 26.283 -2.518 -30.853 1.00 92.38 177 VAL A CA 1
ATOM 1402 C C . VAL A 1 177 ? 25.928 -1.472 -31.907 1.00 92.38 177 VAL A C 1
ATOM 1404 O O . VAL A 1 177 ? 25.903 -1.776 -33.093 1.00 92.38 177 VAL A O 1
ATOM 1407 N N . ARG A 1 178 ? 25.747 -0.210 -31.503 1.00 87.62 178 ARG A N 1
ATOM 1408 C CA . ARG A 1 178 ? 25.345 0.854 -32.434 1.00 87.62 178 ARG A CA 1
ATOM 1409 C C . ARG A 1 178 ? 26.417 1.237 -33.441 1.00 87.62 178 ARG A C 1
ATOM 1411 O O . ARG A 1 178 ? 26.078 1.606 -34.562 1.00 87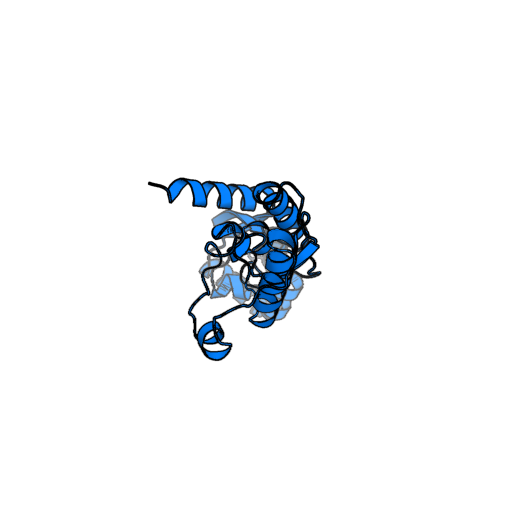.62 178 ARG A O 1
ATOM 1418 N N . GLY A 1 179 ? 27.690 1.207 -33.047 1.00 92.06 179 GLY A N 1
ATOM 1419 C CA . GLY A 1 179 ? 28.777 1.394 -34.004 1.00 92.06 179 GLY A CA 1
ATOM 1420 C C . GLY A 1 179 ? 28.729 0.303 -35.066 1.00 92.06 179 GLY A C 1
ATOM 1421 O O . GLY A 1 179 ? 28.681 0.612 -36.252 1.00 92.06 179 GLY A O 1
ATOM 1422 N N . LEU A 1 180 ? 28.611 -0.958 -34.640 1.00 92.69 180 LEU A N 1
ATOM 1423 C CA . LEU A 1 180 ? 28.553 -2.089 -35.558 1.00 92.69 180 LEU A CA 1
ATOM 1424 C C . LEU A 1 180 ? 27.367 -1.970 -36.529 1.00 92.69 180 LEU A C 1
ATOM 1426 O O . LEU A 1 180 ? 27.554 -2.124 -37.731 1.00 92.69 180 LEU A O 1
ATOM 1430 N N . GLU A 1 181 ? 26.180 -1.612 -36.030 1.00 92.06 181 GLU A N 1
ATOM 1431 C CA . GLU A 1 181 ? 24.973 -1.409 -36.845 1.00 92.06 181 GLU A CA 1
ATOM 1432 C C . GLU A 1 181 ? 25.108 -0.270 -37.869 1.00 92.06 181 GLU A C 1
ATOM 1434 O O . GLU A 1 181 ? 24.592 -0.380 -38.979 1.00 92.06 181 GLU A O 1
ATOM 1439 N N . LYS A 1 182 ? 25.771 0.839 -37.511 1.00 91.44 182 LYS A N 1
ATOM 1440 C CA . LYS A 1 182 ? 25.837 2.040 -38.363 1.00 91.44 182 LYS A CA 1
ATOM 1441 C C . LYS A 1 182 ? 27.028 2.065 -39.310 1.00 91.44 182 LYS A C 1
ATOM 1443 O O . LYS A 1 182 ? 26.924 2.635 -40.392 1.00 91.44 182 LYS A O 1
ATOM 1448 N N . THR A 1 183 ? 28.168 1.537 -38.881 1.00 94.38 183 THR A N 1
ATOM 1449 C CA . THR A 1 183 ? 29.447 1.690 -39.588 1.00 94.38 183 THR A CA 1
ATOM 1450 C C . THR A 1 183 ? 30.127 0.361 -39.898 1.00 94.38 183 THR A C 1
ATOM 1452 O O . THR A 1 183 ? 31.153 0.362 -40.571 1.00 94.38 183 THR A O 1
ATOM 1455 N N . GLY A 1 184 ? 29.596 -0.769 -39.417 1.00 94.25 184 GLY A N 1
ATOM 1456 C CA . GLY A 1 184 ? 30.222 -2.084 -39.575 1.00 94.25 184 GLY A CA 1
ATOM 1457 C C . GLY A 1 184 ? 31.411 -2.336 -38.641 1.00 94.25 184 GLY A C 1
ATOM 1458 O O . GLY A 1 184 ? 32.062 -3.369 -38.763 1.00 94.25 184 GLY A O 1
ATOM 1459 N N . VAL A 1 185 ? 31.696 -1.433 -37.691 1.00 94.12 185 VAL A N 1
ATOM 1460 C CA . VAL A 1 185 ? 32.761 -1.594 -36.682 1.00 94.12 185 VAL A CA 1
ATOM 1461 C C . VAL A 1 185 ? 32.272 -1.203 -35.291 1.00 94.12 185 VAL A C 1
ATOM 1463 O O . VAL A 1 185 ? 31.495 -0.264 -35.151 1.00 94.12 185 VAL A O 1
ATOM 1466 N N . GLU A 1 186 ? 32.743 -1.886 -34.243 1.00 94.81 186 GLU A N 1
ATOM 1467 C CA . GLU A 1 186 ? 32.335 -1.572 -32.867 1.00 94.81 186 GLU A CA 1
ATOM 1468 C C . GLU A 1 186 ? 32.607 -0.103 -32.502 1.00 94.81 186 GLU A C 1
ATOM 1470 O O . GLU A 1 186 ? 33.722 0.410 -32.643 1.00 94.81 186 GLU A O 1
ATOM 1475 N N . GLY A 1 187 ? 31.583 0.566 -31.971 1.00 89.62 187 GLY A N 1
ATOM 1476 C CA . GLY A 1 187 ? 31.715 1.916 -31.437 1.00 89.62 187 GLY A CA 1
ATOM 1477 C C . GLY A 1 187 ? 32.368 1.928 -30.053 1.00 89.62 187 GLY A C 1
ATOM 1478 O O . GLY A 1 187 ? 32.379 0.932 -29.328 1.00 89.62 187 GLY A O 1
ATOM 1479 N N . LYS A 1 188 ? 32.903 3.088 -29.663 1.00 90.94 188 LYS A N 1
ATOM 1480 C CA . LYS A 1 188 ? 33.548 3.301 -28.359 1.00 90.94 188 LYS A CA 1
ATOM 1481 C C . LYS A 1 188 ? 32.781 4.336 -27.546 1.00 90.94 188 LYS A C 1
ATOM 1483 O O . LYS A 1 188 ? 32.433 5.397 -28.060 1.00 90.94 188 LYS A O 1
ATOM 1488 N N . PHE A 1 189 ? 32.555 4.044 -26.268 1.00 90.69 189 PHE A N 1
ATOM 1489 C CA . PHE A 1 189 ? 32.063 5.033 -25.314 1.00 90.69 189 PHE A CA 1
ATOM 1490 C C . PHE A 1 189 ? 33.252 5.851 -24.799 1.00 90.69 189 PHE A C 1
ATOM 1492 O O . PHE A 1 189 ? 34.192 5.287 -24.247 1.00 90.69 189 PHE A O 1
ATOM 1499 N N . LEU A 1 190 ? 33.249 7.162 -25.051 1.00 89.25 190 LEU A N 1
ATOM 1500 C CA . LEU A 1 190 ? 34.420 8.023 -24.824 1.00 89.25 190 LEU A CA 1
ATOM 1501 C C . LEU A 1 190 ? 34.486 8.618 -23.411 1.00 89.25 190 LEU A C 1
ATOM 1503 O O . LEU A 1 190 ? 35.528 9.126 -23.008 1.00 89.25 190 LEU A O 1
ATOM 1507 N N . THR A 1 191 ? 33.387 8.582 -22.654 1.00 87.25 191 THR A N 1
ATOM 1508 C CA . THR A 1 191 ? 33.379 9.025 -21.254 1.00 87.25 191 THR A CA 1
ATOM 1509 C C . THR A 1 191 ? 34.055 7.971 -20.387 1.00 87.25 191 THR A C 1
ATOM 1511 O O . THR A 1 191 ? 33.777 6.787 -20.544 1.00 87.25 191 THR A O 1
ATOM 1514 N N . THR A 1 192 ? 34.921 8.385 -19.462 1.00 90.31 192 THR A N 1
ATOM 1515 C CA . THR A 1 192 ? 35.544 7.455 -18.511 1.00 90.31 192 THR A CA 1
ATOM 1516 C C . THR A 1 192 ? 34.543 7.004 -17.448 1.00 90.31 192 THR A C 1
ATOM 1518 O O . THR A 1 192 ? 33.550 7.685 -17.177 1.00 90.31 192 THR A O 1
ATOM 1521 N N . LYS A 1 193 ? 34.817 5.863 -16.806 1.00 89.94 193 LYS A N 1
ATOM 1522 C CA . LYS A 1 193 ? 33.974 5.329 -15.727 1.00 89.94 193 LYS A CA 1
ATOM 1523 C C . LYS A 1 193 ? 33.788 6.336 -14.595 1.00 89.94 193 LYS A C 1
ATOM 1525 O O . LYS A 1 193 ? 32.658 6.637 -14.230 1.00 89.94 193 LYS A O 1
ATOM 1530 N N . GLU A 1 194 ? 34.887 6.926 -14.135 1.00 89.31 194 GLU A N 1
ATOM 1531 C CA . GLU A 1 194 ? 34.889 7.950 -13.088 1.00 89.31 194 GLU A CA 1
ATOM 1532 C C . GLU A 1 194 ? 34.039 9.171 -13.474 1.00 89.31 194 GLU A C 1
ATOM 1534 O O . GLU A 1 194 ? 33.192 9.616 -12.702 1.00 89.31 194 GLU A O 1
ATOM 1539 N N . MET A 1 195 ? 34.189 9.680 -14.702 1.00 87.00 195 MET A N 1
ATOM 1540 C CA . MET A 1 195 ? 33.388 10.811 -15.183 1.00 87.00 195 MET A CA 1
ATOM 1541 C C . MET A 1 195 ? 31.903 10.472 -15.329 1.00 87.00 195 MET A C 1
ATOM 1543 O O . MET A 1 195 ? 31.068 11.366 -15.219 1.00 87.00 195 MET A O 1
ATOM 1547 N N . TYR A 1 196 ? 31.558 9.218 -15.626 1.00 85.19 196 TYR A N 1
ATOM 1548 C CA . TYR A 1 196 ? 30.171 8.777 -15.755 1.00 85.19 196 TYR A CA 1
ATOM 1549 C C . TYR A 1 196 ? 29.509 8.583 -14.387 1.00 85.19 196 TYR A C 1
ATOM 1551 O O . TYR A 1 196 ? 28.395 9.054 -14.166 1.00 85.19 196 TYR A O 1
ATOM 1559 N N . GLU A 1 197 ? 30.202 7.930 -13.455 1.00 84.75 197 GLU A N 1
ATOM 1560 C CA . GLU A 1 197 ? 29.692 7.625 -12.114 1.00 84.75 197 GLU A CA 1
ATOM 1561 C C . GLU A 1 197 ? 29.556 8.879 -11.236 1.00 84.75 197 GLU A C 1
ATOM 1563 O O . GLU A 1 197 ? 28.651 8.947 -10.407 1.00 84.75 197 GLU A O 1
ATOM 1568 N N . ASN A 1 198 ? 30.367 9.915 -11.482 1.00 86.12 198 ASN A N 1
ATOM 1569 C CA . ASN A 1 198 ? 30.273 11.202 -10.783 1.00 86.12 198 ASN A CA 1
ATOM 1570 C C . ASN A 1 198 ? 29.144 12.124 -11.298 1.00 86.12 198 ASN A C 1
ATOM 1572 O O . ASN A 1 198 ? 28.914 13.197 -10.731 1.00 86.12 198 ASN A O 1
ATOM 1576 N N . GLN A 1 199 ? 28.411 11.752 -12.357 1.00 80.00 199 GLN A N 1
ATOM 1577 C CA . GLN A 1 199 ? 27.309 12.569 -12.876 1.00 80.00 199 GLN A CA 1
ATOM 1578 C C . GLN A 1 199 ? 26.045 12.451 -12.023 1.00 80.00 199 GLN A C 1
ATOM 1580 O O . GLN A 1 199 ? 25.514 11.368 -11.769 1.00 80.00 199 GLN A O 1
ATOM 1585 N N . LYS A 1 200 ? 25.474 13.604 -11.666 1.00 63.09 200 LYS A N 1
ATOM 1586 C CA . LYS A 1 200 ? 24.183 13.684 -10.979 1.00 63.09 200 LYS A CA 1
ATOM 1587 C C . LYS A 1 200 ? 23.059 13.436 -11.996 1.00 63.09 200 LYS A C 1
ATOM 1589 O O . LYS A 1 200 ? 22.573 14.368 -12.619 1.00 63.09 200 LYS A O 1
ATOM 1594 N N . SER A 1 201 ? 22.658 12.172 -12.149 1.00 64.25 201 SER A N 1
ATOM 1595 C CA . SER A 1 201 ? 21.697 11.683 -13.161 1.00 64.25 201 SER A CA 1
ATOM 1596 C C . SER A 1 201 ? 22.196 11.845 -14.607 1.00 64.25 201 SER A C 1
ATOM 1598 O O . SER A 1 201 ? 21.854 12.831 -15.257 1.00 64.25 201 SER A O 1
ATOM 1600 N N . PRO A 1 202 ? 22.973 10.880 -15.138 1.00 64.38 202 PRO A N 1
ATOM 1601 C CA . PRO A 1 202 ? 23.462 10.926 -16.516 1.00 64.38 202 PRO A CA 1
ATOM 1602 C C . PRO A 1 202 ? 22.289 11.067 -17.498 1.00 64.38 202 PRO A C 1
ATOM 1604 O O . PRO A 1 202 ? 21.421 10.185 -17.554 1.00 64.38 202 PRO A O 1
ATOM 1607 N N . ASP A 1 203 ? 22.244 12.185 -18.231 1.00 56.38 203 ASP A N 1
ATOM 1608 C CA . ASP A 1 203 ? 21.212 12.478 -19.231 1.00 56.38 203 ASP A CA 1
ATOM 1609 C C . ASP A 1 203 ? 21.379 11.552 -20.438 1.00 56.38 203 ASP A C 1
ATOM 1611 O O . ASP A 1 203 ? 22.406 11.546 -21.120 1.00 56.38 203 ASP A O 1
ATOM 1615 N N . ARG A 1 204 ? 20.342 10.753 -20.679 1.00 63.00 204 ARG A N 1
ATOM 1616 C CA . ARG A 1 204 ? 20.325 9.682 -21.680 1.00 63.00 204 ARG A CA 1
ATOM 1617 C C . ARG A 1 204 ? 19.699 10.095 -22.992 1.00 63.00 204 ARG A C 1
ATOM 1619 O O . ARG A 1 204 ? 19.874 9.380 -23.970 1.00 63.00 204 ARG A O 1
ATOM 1626 N N . SER A 1 205 ? 18.973 11.212 -23.019 1.00 55.69 205 SER A N 1
ATOM 1627 C CA . SER A 1 205 ? 18.294 11.687 -24.230 1.00 55.69 205 SER A CA 1
ATOM 1628 C C . SER A 1 205 ? 19.283 11.949 -25.369 1.00 55.69 205 SER A C 1
ATOM 1630 O O . SER A 1 205 ? 18.960 11.757 -26.533 1.00 55.69 205 SER A O 1
ATOM 1632 N N . LYS A 1 206 ? 20.534 12.269 -25.022 1.00 52.84 206 LYS A N 1
ATOM 1633 C CA . LYS A 1 206 ? 21.662 12.433 -25.950 1.00 52.84 206 LYS A CA 1
ATOM 1634 C C . LYS A 1 206 ? 22.093 11.143 -26.650 1.00 52.84 206 LYS A C 1
ATOM 1636 O O . LYS A 1 206 ? 22.833 11.199 -27.627 1.00 52.84 206 LYS A O 1
ATOM 1641 N N . TYR A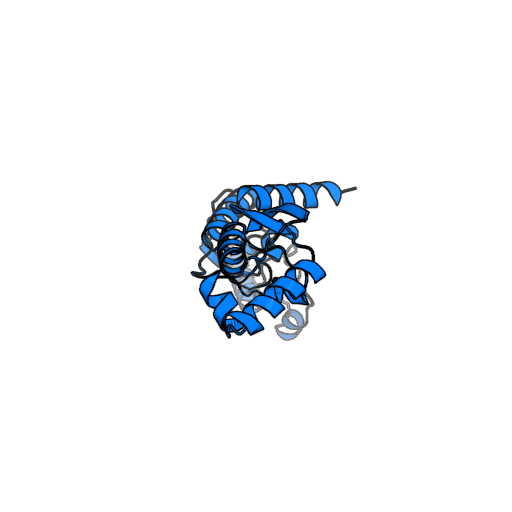 1 207 ? 21.672 9.995 -26.128 1.00 55.88 207 TYR A N 1
ATOM 1642 C CA . TYR A 1 207 ? 22.024 8.675 -26.629 1.00 55.88 207 TYR A CA 1
ATOM 1643 C C . TYR A 1 207 ? 20.788 7.849 -26.996 1.00 55.88 207 TYR A C 1
ATOM 1645 O O . TYR A 1 207 ? 20.938 6.646 -27.176 1.00 55.88 207 TYR A O 1
ATOM 1653 N N . GLN A 1 208 ? 19.584 8.424 -27.080 1.00 50.03 208 GLN A N 1
ATOM 1654 C CA . GLN A 1 208 ? 18.415 7.714 -27.616 1.00 50.03 208 GLN A CA 1
ATOM 1655 C C . GLN A 1 208 ? 18.437 7.727 -29.138 1.00 50.03 208 GLN A C 1
ATOM 1657 O O . GLN A 1 208 ? 18.698 8.795 -29.726 1.00 50.03 208 GLN A O 1
#

Organism: NCBI:txid412755

Radius of gyration: 26.57 Å; chains: 1; bounding box: 61×37×76 Å

Sequence (208 aa):
SGESSRGRDSESILEKIADVQTKVVVDKEHLGSVLKALKQEKQLNQQKISDKIGFYINSAYNRGYSIPIDSFEKLKNLANSINKNLKYERLVQKNVYDIKSMQKLASIVGNLKTGEPGKCLSETYQGMNKTLKWECGKCGKEWEAQPNGIVYQQNWCTKCSGRETWSYDQMIALAKVRGLEKTGVEGKFLTTKEMYENQKSPDRSKYQ